Protein AF-A0A9J6EA50-F1 (afdb_monomer)

Secondary structure (DSSP, 8-state):
---SHHHHHHHHHHHHHHTSSSS-------HHHHHHHSSS-HHHHHHHHHHHHHHHHT-S-HHHHHHHHTTGGGHHHHS-HHHHHHHHHHHHHS-----HHHHHHHHHHHHIIIIIITTTS-HHHHHHHHGGGGS-SSGGGHHHHHHHHH-HHHHTSGGGHHHHH-HHHHHHHHHT-HHHHHHHHHHHHHHHHTT-S-HHHHHHHHHHHHTT--STTHHHHHHHHHHHHHHHHHH---HHHHHHHHHHHHHHHHSGGGEE--SSHHHHHHTT-EEHHHHHHHHHHHHHHS-HHHHTTSHHHHHHHHT-

Solvent-accessible surface area (backbone atoms only — not comparable to full-atom values): 17122 Å² total; per-residue (Å²): 144,91,82,71,68,72,59,54,56,54,52,52,57,46,53,62,47,59,77,70,53,86,78,94,74,87,75,85,68,58,80,75,52,61,72,67,75,63,81,84,54,66,70,67,50,48,55,51,48,36,53,50,52,53,52,38,55,68,46,88,51,46,70,56,27,45,59,52,58,69,50,49,61,62,44,61,77,59,41,60,63,68,60,53,51,53,50,43,49,45,63,65,46,49,93,70,72,97,41,71,60,47,51,52,37,34,42,51,45,50,44,42,49,27,67,49,42,45,87,78,53,56,68,63,64,48,45,62,67,43,52,26,36,66,47,39,69,49,80,84,39,46,66,43,20,53,46,42,57,70,23,61,43,48,64,71,39,74,48,42,46,60,49,61,66,35,66,66,46,56,49,23,64,72,68,68,37,50,62,58,35,41,53,50,48,49,52,39,30,33,70,36,36,52,71,51,92,57,58,56,62,50,51,53,46,45,50,66,49,42,66,79,47,82,59,76,49,27,18,36,33,40,42,52,47,48,36,42,46,29,18,34,34,63,59,48,83,54,66,65,48,40,53,53,48,49,51,49,52,52,53,48,60,69,42,56,77,43,46,37,95,34,95,47,60,54,65,20,29,68,74,49,10,28,25,42,64,59,54,52,50,30,53,50,27,36,56,73,51,50,54,75,75,70,42,63,80,44,72,75,59,52,58,64,58,74,76,106

pLDDT: mean 77.53, std 20.94, range [27.0, 96.56]

Mean predicted aligned error: 11.36 Å

Structure (mmCIF, N/CA/C/O backbone):
data_AF-A0A9J6EA50-F1
#
_entry.id   AF-A0A9J6EA50-F1
#
loop_
_atom_site.group_PDB
_atom_site.id
_atom_site.type_symbol
_atom_site.label_atom_id
_atom_site.label_alt_id
_atom_site.label_comp_id
_atom_site.label_asym_id
_atom_site.label_entity_id
_atom_site.label_seq_id
_atom_site.pdbx_PDB_ins_code
_atom_site.Cartn_x
_atom_site.Cartn_y
_atom_site.Cartn_z
_atom_site.occupancy
_atom_site.B_iso_or_equiv
_atom_site.auth_seq_id
_atom_site.auth_comp_id
_atom_site.auth_asym_id
_atom_site.auth_atom_id
_atom_site.pdbx_PDB_model_num
ATOM 1 N N . MET A 1 1 ? 32.525 -26.194 -51.220 1.00 35.69 1 MET A N 1
ATOM 2 C CA . MET A 1 1 ? 31.826 -26.163 -49.914 1.00 35.69 1 MET A CA 1
ATOM 3 C C . MET A 1 1 ? 32.854 -26.060 -48.790 1.00 35.69 1 MET A C 1
ATOM 5 O O . MET A 1 1 ? 33.435 -27.081 -48.463 1.00 35.69 1 MET A O 1
ATOM 9 N N . ARG A 1 2 ? 33.145 -24.851 -48.277 1.00 34.91 2 ARG A N 1
ATOM 10 C CA . ARG A 1 2 ? 33.828 -24.543 -46.989 1.00 34.91 2 ARG A CA 1
ATOM 11 C C . ARG A 1 2 ? 34.202 -23.047 -46.964 1.00 34.91 2 ARG A C 1
ATOM 13 O O . ARG A 1 2 ? 35.365 -22.700 -47.078 1.00 34.91 2 ARG A O 1
ATOM 20 N N . THR A 1 3 ? 33.215 -22.156 -46.862 1.00 29.64 3 THR A N 1
ATOM 21 C CA . THR A 1 3 ? 33.449 -20.695 -46.710 1.00 29.64 3 THR A CA 1
ATOM 22 C C . THR A 1 3 ? 32.313 -19.955 -45.975 1.00 29.64 3 THR A C 1
ATOM 24 O O . THR A 1 3 ? 32.278 -18.733 -45.982 1.00 29.64 3 THR A O 1
ATOM 27 N N . GLY A 1 4 ? 31.387 -20.657 -45.303 1.00 27.98 4 GLY A N 1
ATOM 28 C CA . GLY A 1 4 ? 30.199 -20.032 -44.685 1.00 27.98 4 GLY A CA 1
ATOM 29 C C . GLY A 1 4 ? 30.242 -19.813 -43.165 1.00 27.98 4 GLY A C 1
ATOM 30 O O . GLY A 1 4 ? 29.465 -19.023 -42.647 1.00 27.98 4 GLY A O 1
ATOM 31 N N . ILE A 1 5 ? 31.139 -20.484 -42.433 1.00 30.91 5 ILE A N 1
ATOM 32 C CA . ILE A 1 5 ? 31.084 -20.526 -40.953 1.00 30.91 5 ILE A CA 1
ATOM 33 C C . ILE A 1 5 ? 31.972 -19.444 -40.307 1.00 30.91 5 ILE A C 1
ATOM 35 O O . ILE A 1 5 ? 31.663 -18.935 -39.234 1.00 30.91 5 ILE A O 1
ATOM 39 N N . SER A 1 6 ? 33.035 -19.001 -40.985 1.00 27.23 6 SER A N 1
ATOM 40 C CA . SER A 1 6 ? 33.956 -17.988 -40.440 1.00 27.23 6 SER A CA 1
ATOM 41 C C . SER A 1 6 ? 33.390 -16.558 -40.484 1.00 27.23 6 SER A C 1
ATOM 43 O O . SER A 1 6 ? 33.753 -15.727 -39.651 1.00 27.23 6 SER A O 1
ATOM 45 N N . PHE A 1 7 ? 32.448 -16.274 -41.391 1.00 28.33 7 PHE A N 1
ATOM 46 C CA . PHE A 1 7 ? 31.815 -14.954 -41.492 1.00 28.33 7 PHE A CA 1
ATOM 47 C C . PHE A 1 7 ? 30.742 -14.728 -40.414 1.00 28.33 7 PHE A C 1
ATOM 49 O O . PHE A 1 7 ? 30.620 -13.621 -39.896 1.00 28.33 7 PHE A O 1
ATOM 56 N N . TYR A 1 8 ? 30.030 -15.782 -39.999 1.00 29.53 8 TYR A N 1
ATOM 57 C CA . TYR A 1 8 ? 28.970 -15.681 -38.989 1.00 29.53 8 TYR A CA 1
ATOM 58 C C . TYR A 1 8 ? 29.505 -15.392 -37.577 1.00 29.53 8 TYR A C 1
ATOM 60 O O . TYR A 1 8 ? 28.932 -14.565 -36.869 1.00 29.53 8 TYR A O 1
ATOM 68 N N . CYS A 1 9 ? 30.654 -15.961 -37.188 1.00 28.27 9 CYS A N 1
ATOM 69 C CA . CYS A 1 9 ? 31.267 -15.653 -35.887 1.00 28.27 9 CYS A CA 1
ATOM 70 C C . CYS A 1 9 ? 31.838 -14.226 -35.808 1.00 28.27 9 CYS A C 1
ATOM 72 O O . CYS A 1 9 ? 31.817 -13.613 -34.740 1.00 28.27 9 CYS A O 1
ATOM 74 N N . ARG A 1 10 ? 32.317 -13.660 -36.927 1.00 27.00 10 ARG A N 1
ATOM 75 C CA . ARG A 1 10 ? 32.822 -12.275 -36.952 1.00 27.00 10 ARG A CA 1
ATOM 76 C C . ARG A 1 10 ? 31.691 -11.253 -36.862 1.00 27.00 10 ARG A C 1
ATOM 78 O O . ARG A 1 10 ? 31.833 -10.265 -36.152 1.00 27.00 10 ARG A O 1
ATOM 85 N N . VAL A 1 11 ? 30.554 -11.528 -37.501 1.00 36.09 11 VAL A N 1
ATOM 86 C CA . VAL A 1 11 ? 29.361 -10.673 -37.420 1.00 36.09 11 VAL A CA 1
ATOM 87 C C . VAL A 1 11 ? 28.719 -10.746 -36.025 1.00 36.09 11 VAL A C 1
ATOM 89 O O . VAL A 1 11 ? 28.367 -9.704 -35.482 1.00 36.09 11 VAL A O 1
ATOM 92 N N . HIS A 1 12 ? 28.686 -11.918 -35.374 1.00 33.72 12 HIS A N 1
ATOM 93 C CA . HIS A 1 12 ? 28.194 -12.053 -33.991 1.00 33.72 12 HIS A CA 1
ATOM 94 C C . HIS A 1 12 ? 29.063 -11.319 -32.958 1.00 33.72 12 HIS A C 1
ATOM 96 O O . HIS A 1 12 ? 28.539 -10.627 -32.087 1.00 33.72 12 HIS A O 1
ATOM 102 N N . SER A 1 13 ? 30.392 -11.400 -33.082 1.00 32.97 13 SER A N 1
ATOM 103 C CA . SER A 1 13 ? 31.318 -10.639 -32.233 1.00 32.97 13 SER A CA 1
ATOM 104 C C . SER A 1 13 ? 31.208 -9.126 -32.452 1.00 32.97 13 SER A C 1
ATOM 106 O O . SER A 1 13 ? 31.453 -8.371 -31.512 1.00 32.97 13 SER A O 1
ATOM 108 N N . CYS A 1 14 ? 30.885 -8.674 -33.666 1.00 31.31 14 CYS A N 1
ATOM 109 C CA . CYS A 1 14 ? 30.737 -7.255 -33.985 1.00 31.31 14 CYS A CA 1
ATOM 110 C C . CYS A 1 14 ? 29.364 -6.696 -33.597 1.00 31.31 14 CYS A C 1
ATOM 112 O O . CYS A 1 14 ? 29.310 -5.545 -33.192 1.00 31.31 14 CYS A O 1
ATOM 114 N N . LEU A 1 15 ? 28.284 -7.484 -33.635 1.00 37.34 15 LEU A N 1
ATOM 115 C CA . LEU A 1 15 ? 26.968 -7.057 -33.140 1.00 37.34 15 LEU A CA 1
ATOM 116 C C . LEU A 1 15 ? 26.934 -6.972 -31.611 1.00 37.34 15 LEU A C 1
ATOM 118 O O . LEU A 1 15 ? 26.444 -5.987 -31.074 1.00 37.34 15 LEU A O 1
ATOM 122 N N . LEU A 1 16 ? 27.550 -7.924 -30.903 1.00 35.66 16 LEU A N 1
ATOM 123 C CA . LEU A 1 16 ? 27.711 -7.834 -29.445 1.00 35.66 16 LEU A CA 1
ATOM 124 C C . LEU A 1 16 ? 28.681 -6.720 -29.020 1.00 35.66 16 LEU A C 1
ATOM 126 O O . LEU A 1 16 ? 28.449 -6.081 -28.001 1.00 35.66 16 LEU A O 1
ATOM 130 N N . ARG A 1 17 ? 29.734 -6.427 -29.802 1.00 32.34 17 ARG A N 1
ATOM 131 C CA . ARG A 1 17 ? 30.603 -5.258 -29.549 1.00 32.34 17 ARG A CA 1
ATOM 132 C C . ARG A 1 17 ? 29.979 -3.928 -29.984 1.00 32.34 17 ARG A C 1
ATOM 134 O O . ARG A 1 17 ? 30.291 -2.915 -29.374 1.00 32.34 17 ARG A O 1
ATOM 141 N N . GLY A 1 18 ? 29.107 -3.925 -30.989 1.00 31.02 18 GLY A N 1
ATOM 142 C CA . GLY A 1 18 ? 28.387 -2.744 -31.479 1.00 31.02 18 GLY A CA 1
ATOM 143 C C . GLY A 1 18 ? 27.214 -2.327 -30.590 1.00 31.02 18 GLY A C 1
ATOM 144 O O . GLY A 1 18 ? 26.832 -1.169 -30.603 1.00 31.02 18 GLY A O 1
ATOM 145 N N . ILE A 1 19 ? 26.699 -3.232 -29.752 1.00 39.31 19 ILE A N 1
ATOM 146 C CA . ILE A 1 19 ? 25.784 -2.889 -28.646 1.00 39.31 19 ILE A CA 1
ATOM 147 C C . ILE A 1 19 ? 26.542 -2.194 -27.486 1.00 39.31 19 ILE A C 1
ATOM 149 O O . ILE A 1 19 ? 25.919 -1.625 -26.593 1.00 39.31 19 ILE A O 1
ATOM 153 N N . ILE A 1 20 ? 27.885 -2.242 -27.472 1.00 43.25 20 ILE A N 1
ATOM 154 C CA . ILE A 1 20 ? 28.726 -1.924 -26.299 1.00 43.25 20 ILE A CA 1
ATOM 155 C C . ILE A 1 20 ? 29.778 -0.823 -26.581 1.00 43.25 20 ILE A C 1
ATOM 157 O O . ILE A 1 20 ? 30.584 -0.510 -25.709 1.00 43.25 20 ILE A O 1
ATOM 161 N N . ARG A 1 21 ? 29.790 -0.164 -27.747 1.00 30.12 21 ARG A N 1
ATOM 162 C CA . ARG A 1 21 ? 30.681 0.991 -27.966 1.00 30.12 21 ARG A CA 1
ATOM 163 C C . ARG A 1 21 ? 29.961 2.161 -28.610 1.00 30.12 21 ARG A C 1
ATOM 165 O O . ARG A 1 21 ? 29.528 2.016 -29.743 1.00 30.12 21 ARG A O 1
ATOM 172 N N . ASP A 1 22 ? 29.919 3.241 -27.830 1.00 35.66 22 ASP A N 1
ATOM 173 C CA . ASP A 1 22 ? 29.743 4.658 -28.151 1.00 35.66 22 ASP A CA 1
ATOM 174 C C . ASP A 1 22 ? 28.770 4.997 -29.289 1.00 35.66 22 ASP A C 1
ATOM 176 O O . ASP A 1 22 ? 28.958 4.626 -30.443 1.00 35.66 22 ASP A O 1
ATOM 180 N N . ASP A 1 23 ? 27.771 5.793 -28.914 1.00 28.52 23 ASP A N 1
ATOM 181 C CA . ASP A 1 23 ? 26.692 6.363 -29.723 1.00 28.52 23 ASP A CA 1
ATOM 182 C C . ASP A 1 23 ? 25.450 5.473 -29.889 1.00 28.52 23 ASP A C 1
ATOM 184 O O . ASP A 1 23 ? 25.390 4.538 -30.678 1.00 28.52 23 ASP A O 1
ATOM 188 N N . ALA A 1 24 ? 24.427 5.816 -29.102 1.00 32.31 24 ALA A N 1
ATOM 189 C CA . ALA A 1 24 ? 22.996 5.676 -29.372 1.00 32.31 24 ALA A CA 1
ATOM 190 C C . ALA A 1 24 ? 22.579 4.742 -30.534 1.00 32.31 24 ALA A C 1
ATOM 192 O O . ALA A 1 24 ? 22.234 5.203 -31.620 1.00 32.31 24 ALA A O 1
ATOM 193 N N . TYR A 1 25 ? 22.454 3.440 -30.269 1.00 29.16 25 TYR A N 1
ATOM 194 C CA . TYR A 1 25 ? 21.617 2.557 -31.087 1.00 29.16 25 TYR A CA 1
ATOM 195 C C . TYR A 1 25 ? 20.626 1.799 -30.205 1.00 29.16 25 TYR A C 1
ATOM 197 O O . TYR A 1 25 ? 20.915 0.745 -29.640 1.00 29.16 25 TYR A O 1
ATOM 205 N N . PHE A 1 26 ? 19.413 2.348 -30.120 1.00 29.53 26 PHE A N 1
ATOM 206 C CA . PHE A 1 26 ? 18.227 1.622 -29.680 1.00 29.53 26 PHE A CA 1
ATOM 207 C C . PHE A 1 26 ? 17.944 0.494 -30.676 1.00 29.53 26 PHE A C 1
ATOM 209 O O . PHE A 1 26 ? 17.381 0.726 -31.744 1.00 29.53 26 PHE A O 1
ATOM 216 N N . PHE A 1 27 ? 18.273 -0.744 -30.316 1.00 29.97 27 PHE A N 1
ATOM 217 C CA . PHE A 1 27 ? 17.608 -1.899 -30.907 1.00 29.97 27 PHE A CA 1
ATOM 218 C C . PHE A 1 27 ? 16.520 -2.370 -29.948 1.00 29.97 27 PHE A C 1
ATOM 220 O O . PHE A 1 27 ? 16.755 -3.176 -29.050 1.00 29.97 27 PHE A O 1
ATOM 227 N N . VAL A 1 28 ? 15.300 -1.872 -30.168 1.00 31.33 28 VAL A N 1
ATOM 228 C CA . VAL A 1 28 ? 14.088 -2.555 -29.706 1.00 31.33 28 VAL A CA 1
ATOM 229 C C . VAL A 1 28 ? 14.007 -3.847 -30.508 1.00 31.33 28 VAL A C 1
ATOM 231 O O . VAL A 1 28 ? 13.517 -3.870 -31.635 1.00 31.33 28 VAL A O 1
ATOM 234 N N . VAL A 1 29 ? 14.567 -4.923 -29.961 1.00 33.72 29 VAL A N 1
ATOM 235 C CA . VAL A 1 29 ? 14.419 -6.253 -30.547 1.00 33.72 29 VAL A CA 1
ATOM 236 C C . VAL A 1 29 ? 12.987 -6.709 -30.245 1.00 33.72 29 VAL A C 1
ATOM 238 O O . VAL A 1 29 ? 12.632 -6.827 -29.072 1.00 33.72 29 VAL A O 1
ATOM 241 N N . PRO A 1 30 ? 12.138 -6.968 -31.258 1.00 30.44 30 PRO A N 1
ATOM 242 C CA . PRO A 1 30 ? 10.803 -7.510 -31.032 1.00 30.44 30 PRO A CA 1
ATOM 243 C C . PRO A 1 30 ? 10.917 -8.808 -30.226 1.00 30.44 30 PRO A C 1
ATOM 245 O O . PRO A 1 30 ? 11.749 -9.652 -30.564 1.00 30.44 30 PRO A O 1
ATOM 248 N N . GLY A 1 31 ? 10.088 -9.002 -29.195 1.00 34.66 31 GLY A N 1
ATOM 249 C CA . GLY A 1 31 ? 10.216 -10.111 -28.228 1.00 34.66 31 GLY A CA 1
ATOM 250 C C . GLY A 1 31 ? 10.291 -11.528 -28.830 1.00 34.66 31 GLY A C 1
ATOM 251 O O . GLY A 1 31 ? 10.771 -12.455 -28.184 1.00 34.66 31 GLY A O 1
ATOM 252 N N . GLY A 1 32 ? 9.898 -11.710 -30.096 1.00 32.47 32 GLY A N 1
ATOM 253 C CA . GLY A 1 32 ? 10.074 -12.964 -30.839 1.00 32.47 32 GLY A CA 1
ATOM 254 C C . GLY A 1 32 ? 11.500 -13.251 -31.345 1.00 32.47 32 GLY A C 1
ATOM 255 O O . GLY A 1 32 ? 11.822 -14.411 -31.595 1.00 32.47 32 GLY A O 1
ATOM 256 N N . LEU A 1 33 ? 12.364 -12.238 -31.494 1.00 36.34 33 LEU A N 1
ATOM 257 C CA . LEU A 1 33 ? 13.738 -12.376 -32.008 1.00 36.34 33 LEU A CA 1
ATOM 258 C C . LEU A 1 33 ? 14.770 -12.657 -30.909 1.00 36.34 33 LEU A C 1
ATOM 260 O O . LEU A 1 33 ? 15.748 -13.357 -31.174 1.00 36.34 33 LEU A O 1
ATOM 264 N N . LEU A 1 34 ? 14.508 -12.232 -29.668 1.00 43.44 34 LEU A N 1
ATOM 265 C CA . LEU A 1 34 ? 15.286 -12.656 -28.496 1.00 43.44 34 LEU A CA 1
ATOM 266 C C . LEU A 1 34 ? 15.246 -14.185 -28.330 1.00 43.44 34 LEU A C 1
ATOM 268 O O . LEU A 1 34 ? 16.272 -14.801 -28.086 1.00 43.44 34 LEU A O 1
ATOM 272 N N . LYS A 1 35 ? 14.112 -14.840 -28.609 1.00 36.59 35 LYS A N 1
ATOM 273 C CA . LYS A 1 35 ? 14.013 -16.312 -28.550 1.00 36.59 35 LYS A CA 1
ATOM 274 C C . LYS A 1 35 ? 14.866 -17.058 -29.589 1.00 36.59 35 LYS A C 1
ATOM 276 O O . LYS A 1 35 ? 15.165 -18.228 -29.379 1.00 36.59 35 LYS A O 1
ATOM 281 N N . LYS A 1 36 ? 15.261 -16.422 -30.703 1.00 34.00 36 LYS A N 1
ATOM 282 C CA . LYS A 1 36 ? 16.060 -17.056 -31.776 1.00 34.00 36 LYS A CA 1
ATOM 283 C C . LYS A 1 36 ? 17.560 -16.759 -31.705 1.00 34.00 36 LYS A C 1
ATOM 285 O O . LYS A 1 36 ? 18.336 -17.507 -32.288 1.00 34.00 36 LYS A O 1
ATOM 290 N N . LEU A 1 37 ? 17.970 -15.710 -30.992 1.00 35.97 37 LEU A N 1
ATOM 291 C CA . LEU A 1 37 ? 19.378 -15.318 -30.830 1.00 35.97 37 LEU A CA 1
ATOM 292 C C . LEU A 1 37 ? 20.129 -16.111 -29.738 1.00 35.97 37 LEU A C 1
ATOM 294 O O . LEU A 1 37 ? 21.347 -16.018 -29.675 1.00 35.97 37 LEU A O 1
ATOM 298 N N . PHE A 1 38 ? 19.424 -16.904 -28.924 1.00 40.94 38 PHE A N 1
ATOM 299 C CA . PHE A 1 38 ? 19.923 -17.529 -27.684 1.00 40.94 38 PHE A CA 1
ATOM 300 C C . PHE A 1 38 ? 20.250 -19.038 -27.769 1.00 40.94 38 PHE A C 1
ATOM 302 O O . PHE A 1 38 ? 20.445 -19.684 -26.744 1.00 40.94 38 PHE A O 1
ATOM 309 N N . PHE A 1 39 ? 20.243 -19.653 -28.957 1.00 34.25 39 PHE A N 1
ATOM 310 C CA . PHE A 1 39 ? 20.136 -21.120 -29.061 1.00 34.25 39 PHE A CA 1
ATOM 311 C C . PHE A 1 39 ? 21.439 -21.919 -29.268 1.00 34.25 39 PHE A C 1
ATOM 313 O O . PHE A 1 39 ? 21.330 -23.113 -29.541 1.00 34.25 39 PHE A O 1
ATOM 320 N N . CYS A 1 40 ? 22.651 -21.351 -29.134 1.00 31.14 40 CYS A N 1
ATOM 321 C CA . CYS A 1 40 ? 23.874 -22.106 -29.484 1.00 31.14 40 CYS A CA 1
ATOM 322 C C . CYS A 1 40 ? 25.091 -22.068 -28.530 1.00 31.14 40 CYS A C 1
ATOM 324 O O . CYS A 1 40 ? 26.030 -22.809 -28.818 1.00 31.14 40 CYS A O 1
ATOM 326 N N . VAL A 1 41 ? 25.124 -21.346 -27.397 1.00 35.78 41 VAL A N 1
ATOM 327 C CA . VAL A 1 41 ? 26.219 -21.486 -26.399 1.00 35.78 41 VAL A CA 1
ATOM 328 C C . VAL A 1 41 ? 25.672 -21.392 -24.961 1.00 35.78 41 VAL A C 1
ATOM 330 O O . VAL A 1 41 ? 25.916 -20.437 -24.230 1.00 35.78 41 VAL A O 1
ATOM 333 N N . GLN A 1 42 ? 24.914 -22.411 -24.547 1.00 46.34 42 GLN A N 1
ATOM 334 C CA . GLN A 1 42 ? 23.912 -22.316 -23.471 1.00 46.34 42 GLN A CA 1
ATOM 335 C C . GLN A 1 42 ? 24.403 -21.827 -22.087 1.00 46.34 42 GLN A C 1
ATOM 337 O O . GLN A 1 42 ? 23.747 -20.963 -21.516 1.00 46.34 42 GLN A O 1
ATOM 342 N N . ASP A 1 43 ? 25.549 -22.268 -21.555 1.00 45.78 43 ASP A N 1
ATOM 343 C CA . ASP A 1 43 ? 25.901 -21.939 -20.152 1.00 45.78 43 ASP A CA 1
ATOM 344 C C . ASP A 1 43 ? 26.636 -20.596 -19.971 1.00 45.78 43 ASP A C 1
ATOM 346 O O . ASP A 1 43 ? 26.435 -19.880 -18.985 1.00 45.78 43 ASP A O 1
ATOM 350 N N . VAL A 1 44 ? 27.498 -20.221 -20.924 1.00 48.72 44 VAL A N 1
ATOM 351 C CA . VAL A 1 44 ? 28.227 -18.937 -20.879 1.00 48.72 44 VAL A CA 1
ATOM 352 C C . VAL A 1 44 ? 27.303 -17.786 -21.287 1.00 48.72 44 VAL A C 1
ATOM 354 O O . VAL A 1 44 ? 27.395 -16.696 -20.718 1.00 48.72 44 VAL A O 1
ATOM 357 N N . GLU A 1 45 ? 26.378 -18.036 -22.221 1.00 64.31 45 GLU A N 1
ATOM 358 C CA . GLU A 1 45 ? 25.374 -17.059 -22.654 1.00 64.31 45 GLU A CA 1
ATOM 359 C C . GLU A 1 45 ? 24.337 -16.787 -21.565 1.00 64.31 45 GLU A C 1
ATOM 361 O O . GLU A 1 45 ? 23.959 -15.632 -21.382 1.00 64.31 45 GLU A O 1
ATOM 366 N N . GLU A 1 46 ? 23.922 -17.795 -20.788 1.00 69.38 46 GLU A N 1
ATOM 367 C CA . GLU A 1 46 ? 22.962 -17.580 -19.706 1.00 69.38 46 GLU A CA 1
ATOM 368 C C . GLU A 1 46 ? 23.562 -16.732 -18.582 1.00 69.38 46 GLU A C 1
ATOM 370 O O . GLU A 1 46 ? 22.961 -15.735 -18.181 1.00 69.38 46 GLU A O 1
ATOM 375 N N . LYS A 1 47 ? 24.771 -17.058 -18.104 1.00 73.75 47 LYS A N 1
ATOM 376 C CA . LYS A 1 47 ? 25.423 -16.259 -17.056 1.00 73.75 47 LYS A CA 1
ATOM 377 C C . LYS A 1 47 ? 25.636 -14.812 -17.508 1.00 73.75 47 LYS A C 1
ATOM 379 O O . LYS A 1 47 ? 25.312 -13.894 -16.757 1.00 73.75 47 LYS A O 1
ATOM 384 N N . PHE A 1 48 ? 26.111 -14.611 -18.738 1.00 73.81 48 PHE A N 1
ATOM 385 C CA . PHE A 1 48 ? 26.289 -13.278 -19.315 1.00 73.81 48 PHE A CA 1
ATOM 386 C C . PHE A 1 48 ? 24.958 -12.525 -19.455 1.00 73.81 48 PHE A C 1
ATOM 388 O O . PHE A 1 48 ? 24.877 -11.348 -19.107 1.00 73.81 48 PHE A O 1
ATOM 395 N N . ALA A 1 49 ? 23.893 -13.193 -19.909 1.00 76.19 49 ALA A N 1
ATOM 396 C CA . ALA A 1 49 ? 22.570 -12.591 -20.032 1.00 76.19 49 ALA A CA 1
ATOM 397 C C . ALA A 1 49 ? 21.992 -12.193 -18.670 1.00 76.19 49 ALA A C 1
ATOM 399 O O . ALA A 1 49 ? 21.482 -11.083 -18.530 1.00 76.19 49 ALA A O 1
ATOM 400 N N . ARG A 1 50 ? 22.124 -13.046 -17.646 1.00 83.38 50 ARG A N 1
ATOM 401 C CA . ARG A 1 50 ? 21.697 -12.727 -16.276 1.00 83.38 50 ARG A CA 1
ATOM 402 C C . ARG A 1 50 ? 22.440 -11.512 -15.734 1.00 83.38 50 ARG A C 1
ATOM 404 O O . ARG A 1 50 ? 21.817 -10.609 -15.189 1.00 83.38 50 ARG A O 1
ATOM 411 N N . GLU A 1 51 ? 23.756 -11.459 -15.908 1.00 82.62 51 GLU A N 1
ATOM 412 C CA . GLU A 1 51 ? 24.587 -10.352 -15.423 1.00 82.62 51 GLU A CA 1
ATOM 413 C C . GLU A 1 51 ? 24.284 -9.045 -16.175 1.00 82.62 51 GLU A C 1
ATOM 415 O O . GLU A 1 51 ? 24.157 -7.986 -15.559 1.00 82.62 51 GLU A O 1
ATOM 420 N N . SER A 1 52 ? 24.047 -9.130 -17.488 1.00 82.50 52 SER A N 1
ATOM 421 C CA . SER A 1 52 ? 23.620 -7.998 -18.314 1.00 82.50 52 SER A CA 1
ATOM 422 C C . SER A 1 52 ? 22.245 -7.471 -17.898 1.00 82.50 52 SER A C 1
ATOM 424 O O . SER A 1 52 ? 22.105 -6.277 -17.641 1.00 82.50 52 SER A O 1
ATOM 426 N N . LEU A 1 53 ? 21.244 -8.345 -17.746 1.00 88.06 53 LEU A N 1
ATOM 427 C CA . LEU A 1 53 ? 19.908 -7.964 -17.277 1.00 88.06 53 LEU A CA 1
ATOM 428 C C . LEU A 1 53 ? 19.958 -7.372 -15.868 1.00 88.06 53 LEU A C 1
ATOM 430 O O . LEU A 1 53 ? 19.297 -6.372 -15.602 1.00 88.06 53 LEU A O 1
ATOM 434 N N . ARG A 1 54 ? 20.780 -7.944 -14.981 1.00 88.88 54 ARG A N 1
ATOM 435 C CA . ARG A 1 54 ? 20.993 -7.436 -13.622 1.00 88.88 54 ARG A CA 1
ATOM 436 C C . ARG A 1 54 ? 21.564 -6.019 -13.642 1.00 88.88 54 ARG A C 1
ATOM 438 O O . ARG A 1 54 ? 21.046 -5.150 -12.947 1.00 88.88 54 ARG A O 1
ATOM 445 N N . SER A 1 55 ? 22.596 -5.786 -14.452 1.00 87.12 55 SER A N 1
ATOM 446 C CA . SER A 1 55 ? 23.216 -4.468 -14.612 1.00 87.12 55 SER A CA 1
ATOM 447 C C . SER A 1 55 ? 22.245 -3.452 -15.211 1.00 87.12 55 SER A C 1
ATOM 449 O O . SER A 1 55 ? 22.190 -2.324 -14.741 1.00 87.12 55 SER A O 1
ATOM 451 N N . ARG A 1 56 ? 21.470 -3.850 -16.226 1.00 87.00 56 ARG A N 1
ATOM 452 C CA . ARG A 1 56 ? 20.524 -2.976 -16.935 1.00 87.00 56 ARG A CA 1
ATOM 453 C C . ARG A 1 56 ? 19.277 -2.655 -16.111 1.00 87.00 56 ARG A C 1
ATOM 455 O O . ARG A 1 56 ? 18.744 -1.561 -16.222 1.00 87.00 56 ARG A O 1
ATOM 462 N N . LEU A 1 57 ? 18.822 -3.575 -15.259 1.00 90.38 57 LEU A N 1
ATOM 463 C CA . LEU A 1 57 ? 17.738 -3.306 -14.309 1.00 90.38 57 LEU A CA 1
ATOM 464 C C . LEU A 1 57 ? 18.183 -2.336 -13.203 1.00 90.38 57 LEU A C 1
ATOM 466 O O . LEU A 1 57 ? 17.375 -1.564 -12.698 1.00 90.38 57 LEU A O 1
ATOM 470 N N . ALA A 1 58 ? 19.463 -2.383 -12.828 1.00 88.44 58 ALA A N 1
ATOM 471 C CA . ALA A 1 58 ? 20.053 -1.509 -11.820 1.00 88.44 58 ALA A CA 1
ATOM 472 C C . ALA A 1 58 ? 20.577 -0.171 -12.375 1.00 88.44 58 ALA A C 1
ATOM 474 O O . ALA A 1 58 ? 21.121 0.609 -11.588 1.00 88.44 58 ALA A O 1
ATOM 475 N N . ASP A 1 59 ? 20.422 0.066 -13.681 1.00 88.31 59 ASP A N 1
ATOM 476 C CA . ASP A 1 59 ? 20.891 1.251 -14.402 1.00 88.31 59 ASP A CA 1
ATOM 477 C C . ASP 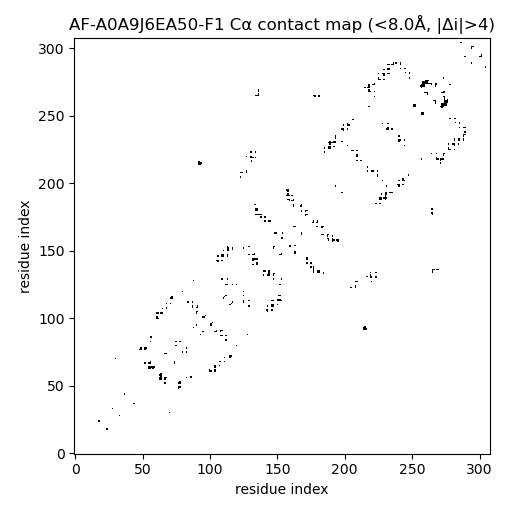A 1 59 ? 20.217 2.536 -13.884 1.00 88.31 59 ASP A C 1
ATOM 479 O O . ASP A 1 59 ? 19.150 2.504 -13.262 1.00 88.31 59 ASP A O 1
ATOM 483 N N . THR A 1 60 ? 20.865 3.672 -14.118 1.00 85.31 60 THR A N 1
ATOM 484 C CA . THR A 1 60 ? 20.366 5.001 -13.755 1.00 85.31 60 THR A CA 1
ATOM 485 C C . THR A 1 60 ? 19.496 5.617 -14.845 1.00 85.31 60 THR A C 1
ATOM 487 O O . THR A 1 60 ? 18.745 6.543 -14.557 1.00 85.31 60 THR A O 1
ATOM 490 N N . GLU A 1 61 ? 19.587 5.127 -16.085 1.00 87.12 61 GLU A N 1
ATOM 491 C CA . GLU A 1 61 ? 18.790 5.627 -17.207 1.00 87.12 61 GLU A CA 1
ATOM 492 C C . GLU A 1 61 ? 17.383 4.999 -17.233 1.00 87.12 61 GLU A C 1
ATOM 494 O O . GLU A 1 61 ? 17.253 3.780 -17.411 1.00 87.12 61 GLU A O 1
ATOM 499 N N . PRO A 1 62 ? 16.299 5.795 -17.116 1.00 88.00 62 PRO A N 1
ATOM 500 C CA . PRO A 1 62 ? 14.946 5.253 -17.039 1.00 88.00 62 PRO A CA 1
ATOM 501 C C . PRO A 1 62 ? 14.542 4.405 -18.245 1.00 88.00 62 PRO A C 1
ATOM 503 O O . PRO A 1 62 ? 13.878 3.381 -18.090 1.00 88.00 62 PRO A O 1
ATOM 506 N N . GLU A 1 63 ? 14.947 4.801 -19.449 1.00 88.31 63 GLU A N 1
ATOM 507 C CA . GLU A 1 63 ? 14.629 4.108 -20.697 1.00 88.31 63 GLU A CA 1
ATOM 508 C C . GLU A 1 63 ? 15.232 2.704 -20.746 1.00 88.31 63 GLU A C 1
ATOM 510 O O . GLU A 1 63 ? 14.587 1.763 -21.218 1.00 88.31 63 GLU A O 1
ATOM 515 N N . VAL A 1 64 ? 16.450 2.553 -20.222 1.00 85.75 64 VAL A N 1
ATOM 516 C CA . VAL A 1 64 ? 17.144 1.268 -20.149 1.00 85.75 64 VAL A CA 1
ATOM 517 C C . VAL A 1 64 ? 16.390 0.325 -19.219 1.00 85.75 64 VAL A C 1
ATOM 519 O O . VAL A 1 64 ? 16.067 -0.804 -19.599 1.00 85.75 64 VAL A O 1
ATOM 522 N N . VAL A 1 65 ? 16.034 0.806 -18.029 1.00 89.75 65 VAL A N 1
ATOM 523 C CA . VAL A 1 65 ? 15.281 0.025 -17.043 1.00 89.75 65 VAL A CA 1
ATOM 524 C C . VAL A 1 65 ? 13.896 -0.344 -17.589 1.00 89.75 65 VAL A C 1
ATOM 526 O O . VAL A 1 65 ? 13.473 -1.496 -17.485 1.00 89.75 65 VAL A O 1
ATOM 529 N N . GLN A 1 66 ? 13.199 0.590 -18.247 1.00 86.88 66 GLN A N 1
ATOM 530 C CA . GLN A 1 66 ? 11.896 0.329 -18.867 1.00 86.88 66 GLN A CA 1
ATOM 531 C C . GLN A 1 66 ? 11.954 -0.765 -19.942 1.00 86.88 66 GLN A C 1
ATOM 533 O O . GLN A 1 66 ? 11.002 -1.544 -20.058 1.00 86.88 66 GLN A O 1
ATOM 538 N N . ALA A 1 67 ? 13.037 -0.830 -20.722 1.00 84.50 67 ALA A N 1
ATOM 539 C CA . ALA A 1 67 ? 13.237 -1.876 -21.722 1.00 84.50 67 ALA A CA 1
ATOM 540 C C . ALA A 1 67 ? 13.405 -3.258 -21.073 1.00 84.50 67 ALA A C 1
ATOM 542 O O . ALA A 1 67 ? 12.876 -4.244 -21.584 1.00 84.50 67 ALA A O 1
ATOM 543 N N . VAL A 1 68 ? 14.074 -3.333 -19.918 1.00 87.94 68 VAL A N 1
ATOM 544 C CA . VAL A 1 68 ? 14.197 -4.581 -19.148 1.00 87.94 68 VAL A CA 1
ATOM 545 C C . VAL A 1 68 ? 12.851 -5.002 -18.558 1.00 87.94 68 VAL A C 1
ATOM 547 O O . VAL A 1 68 ? 12.477 -6.169 -18.660 1.00 87.94 68 VAL A O 1
ATOM 550 N N . LEU A 1 69 ? 12.077 -4.064 -18.002 1.00 88.31 69 LEU A N 1
ATOM 551 C CA . LEU A 1 69 ? 10.742 -4.357 -17.460 1.00 88.31 69 LEU A CA 1
ATOM 552 C C . LEU A 1 69 ? 9.743 -4.808 -18.534 1.00 88.31 69 LEU A C 1
ATOM 554 O O . LEU A 1 69 ? 8.808 -5.544 -18.229 1.00 88.31 69 LEU A O 1
ATOM 558 N N . ALA A 1 70 ? 9.954 -4.431 -19.799 1.00 86.25 70 ALA A N 1
ATOM 559 C CA . ALA A 1 70 ? 9.127 -4.889 -20.916 1.00 86.25 70 ALA A CA 1
ATOM 560 C C . ALA A 1 70 ? 9.221 -6.407 -21.172 1.00 86.25 70 ALA A C 1
ATOM 562 O O . ALA A 1 70 ? 8.371 -6.954 -21.874 1.00 86.25 70 ALA A O 1
ATOM 563 N N . LEU A 1 71 ? 10.210 -7.098 -20.590 1.00 82.62 71 LEU A N 1
ATOM 564 C CA . LEU A 1 71 ? 10.289 -8.562 -20.604 1.00 82.62 71 LEU A CA 1
ATOM 565 C C . LEU A 1 71 ? 9.189 -9.221 -19.751 1.00 82.62 71 LEU A C 1
ATOM 567 O O . LEU A 1 71 ? 8.935 -10.415 -19.904 1.00 82.62 71 LEU A O 1
ATOM 571 N N . GLY A 1 72 ? 8.514 -8.469 -18.872 1.00 84.62 72 GLY A N 1
ATOM 572 C CA . GLY A 1 72 ? 7.409 -8.986 -18.065 1.00 84.62 72 GLY A CA 1
ATOM 573 C C . GLY A 1 72 ? 7.843 -10.179 -17.208 1.00 84.62 72 GLY A C 1
ATOM 574 O O . GLY A 1 72 ? 8.951 -10.228 -16.670 1.00 84.62 72 GLY A O 1
ATOM 575 N N . LYS A 1 73 ? 6.983 -11.196 -17.144 1.00 80.44 73 LYS A N 1
ATOM 576 C CA . LYS A 1 73 ? 7.222 -12.440 -16.393 1.00 80.44 73 LYS A CA 1
ATOM 577 C C . LYS A 1 73 ? 8.488 -13.190 -16.800 1.00 80.44 73 LYS A C 1
ATOM 579 O O . LYS A 1 73 ? 9.057 -13.885 -15.961 1.00 80.44 73 LYS A O 1
ATOM 584 N N . ASP A 1 74 ? 8.948 -13.040 -18.044 1.00 81.62 74 ASP A N 1
ATOM 585 C CA . ASP A 1 74 ? 10.163 -13.718 -18.503 1.00 81.62 74 ASP A CA 1
ATOM 586 C C . ASP A 1 74 ? 11.402 -13.220 -17.745 1.00 81.62 74 ASP A C 1
ATOM 588 O O . ASP A 1 74 ? 12.345 -13.984 -17.559 1.00 81.62 74 ASP A O 1
ATOM 592 N N . LEU A 1 75 ? 11.384 -11.990 -17.214 1.00 84.06 75 LEU A N 1
ATOM 593 C CA . LEU A 1 75 ? 12.472 -11.443 -16.398 1.00 84.06 75 LEU A CA 1
ATOM 594 C C . LEU A 1 75 ? 12.769 -12.308 -15.163 1.00 84.06 75 LEU A C 1
ATOM 596 O O . LEU A 1 75 ? 13.932 -12.509 -14.810 1.00 84.06 75 LEU A O 1
ATOM 600 N N . CYS A 1 76 ? 11.730 -12.863 -14.536 1.00 81.38 76 CYS A N 1
ATOM 601 C CA . CYS A 1 76 ? 11.851 -13.707 -13.345 1.00 81.38 76 CYS A CA 1
ATOM 602 C C . CYS A 1 76 ? 12.417 -15.100 -13.635 1.00 81.38 76 CYS A C 1
ATOM 604 O O . CYS A 1 76 ? 12.785 -15.804 -12.699 1.00 81.38 76 CYS A O 1
ATOM 606 N N . ASN A 1 77 ? 12.510 -15.495 -14.908 1.00 82.19 77 ASN A N 1
ATOM 607 C CA . ASN A 1 77 ? 13.209 -16.719 -15.299 1.00 82.19 77 ASN A CA 1
ATOM 608 C C . ASN A 1 77 ? 14.733 -16.520 -15.306 1.00 82.19 77 ASN A C 1
ATOM 610 O O . ASN A 1 77 ? 15.476 -17.488 -15.175 1.00 82.19 77 ASN A O 1
ATOM 614 N N . PHE A 1 78 ? 15.200 -15.276 -15.451 1.00 82.44 78 PHE A N 1
ATOM 615 C CA . PHE A 1 78 ? 16.625 -14.945 -15.521 1.00 82.44 78 PHE A CA 1
ATOM 616 C C . PHE A 1 78 ? 17.166 -14.360 -14.214 1.00 82.44 78 PHE A C 1
ATOM 618 O O . PHE A 1 78 ? 18.324 -14.592 -13.868 1.00 82.44 78 PHE A O 1
ATOM 625 N N . LEU A 1 79 ? 16.356 -13.589 -13.487 1.00 86.38 79 LEU A N 1
ATOM 626 C CA . LEU A 1 79 ? 16.776 -12.890 -12.275 1.00 86.38 79 LEU A CA 1
ATOM 627 C C . LEU A 1 79 ? 16.050 -13.402 -11.034 1.00 86.38 79 LEU A C 1
ATOM 629 O O . LEU A 1 79 ? 14.865 -13.729 -11.068 1.00 86.38 79 LEU A O 1
ATOM 633 N N . GLU A 1 80 ? 16.763 -13.392 -9.908 1.00 88.06 80 GLU A N 1
ATOM 634 C CA . GLU A 1 80 ? 16.182 -13.691 -8.602 1.00 88.06 80 GLU A CA 1
ATOM 635 C C . GLU A 1 80 ? 15.083 -12.683 -8.251 1.00 88.06 80 GLU A C 1
ATOM 637 O O . GLU A 1 80 ? 15.264 -11.467 -8.353 1.00 88.06 80 GLU A O 1
ATOM 642 N N . GLN A 1 81 ? 13.948 -13.193 -7.775 1.00 86.69 81 GLN A N 1
ATOM 643 C CA . GLN A 1 81 ? 12.780 -12.377 -7.436 1.00 86.69 81 GLN A CA 1
ATOM 644 C C . GLN A 1 81 ? 13.094 -11.325 -6.367 1.00 86.69 81 GLN A C 1
ATOM 646 O O . GLN A 1 81 ? 12.627 -10.193 -6.465 1.00 86.69 81 GLN A O 1
ATOM 651 N N . SER A 1 82 ? 13.921 -11.673 -5.377 1.00 86.69 82 SER A N 1
ATOM 652 C CA . SER A 1 82 ? 14.380 -10.754 -4.330 1.00 86.69 82 SER A CA 1
ATOM 653 C C . SER A 1 82 ? 15.154 -9.571 -4.916 1.00 86.69 82 SER A C 1
ATOM 655 O O . SER A 1 82 ? 14.918 -8.428 -4.530 1.00 86.69 82 SER A O 1
ATOM 657 N N . PHE A 1 83 ? 16.031 -9.820 -5.892 1.00 90.12 83 PHE A N 1
ATOM 658 C CA . PHE A 1 83 ? 16.778 -8.773 -6.582 1.00 90.12 83 PHE A CA 1
ATOM 659 C C . PHE A 1 83 ? 15.855 -7.858 -7.395 1.00 90.12 83 PHE A C 1
ATOM 661 O O . PHE A 1 83 ? 15.966 -6.632 -7.303 1.00 90.12 83 PHE A O 1
ATOM 668 N N . VAL A 1 84 ? 14.927 -8.444 -8.160 1.00 91.38 84 VAL A N 1
ATOM 669 C CA . VAL A 1 84 ? 13.962 -7.683 -8.967 1.00 91.38 84 VAL A CA 1
ATOM 670 C C . VAL A 1 84 ? 13.092 -6.811 -8.063 1.00 91.38 84 VAL A C 1
ATOM 672 O O . VAL A 1 84 ? 13.018 -5.603 -8.270 1.00 91.38 84 VAL A O 1
ATOM 675 N N . LEU A 1 85 ? 12.500 -7.387 -7.013 1.00 89.75 85 LEU A N 1
ATOM 676 C CA . LEU A 1 85 ? 11.637 -6.659 -6.086 1.00 89.75 85 LEU A CA 1
ATOM 677 C C . LEU A 1 85 ? 12.386 -5.544 -5.350 1.00 89.75 85 LEU A C 1
ATOM 679 O O . LEU A 1 85 ? 11.863 -4.438 -5.244 1.00 89.75 85 LEU A O 1
ATOM 683 N N . ASN A 1 86 ? 13.612 -5.791 -4.882 1.00 89.62 86 ASN A N 1
ATOM 684 C CA . ASN A 1 86 ? 14.415 -4.759 -4.223 1.00 89.62 86 ASN A CA 1
ATOM 685 C C . ASN A 1 86 ? 14.730 -3.595 -5.171 1.00 89.62 86 ASN A C 1
ATOM 687 O O . ASN A 1 86 ? 14.650 -2.435 -4.772 1.00 89.62 86 ASN A O 1
ATOM 691 N N . THR A 1 87 ? 15.024 -3.892 -6.439 1.00 91.94 87 THR A N 1
ATOM 692 C CA . THR A 1 87 ? 15.289 -2.857 -7.447 1.00 91.94 87 THR A CA 1
ATOM 693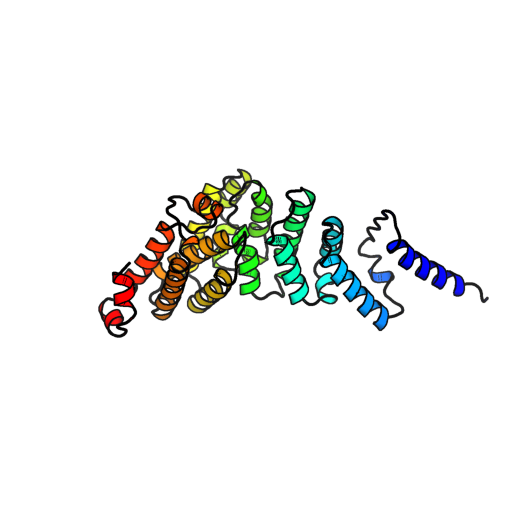 C C . THR A 1 87 ? 14.026 -2.064 -7.786 1.00 91.94 87 THR A C 1
ATOM 695 O O . THR A 1 87 ? 14.074 -0.842 -7.899 1.00 91.94 87 THR A O 1
ATOM 698 N N . LEU A 1 88 ? 12.873 -2.729 -7.881 1.00 92.69 88 LEU A N 1
ATOM 699 C CA . LEU A 1 88 ? 11.584 -2.068 -8.099 1.00 92.69 88 LEU A CA 1
ATOM 700 C C . LEU A 1 88 ? 11.187 -1.182 -6.918 1.00 92.69 88 LEU A C 1
ATOM 702 O O . LEU A 1 88 ? 10.774 -0.049 -7.128 1.00 92.69 88 LEU A O 1
ATOM 706 N N . LYS A 1 89 ? 11.372 -1.647 -5.678 1.00 90.19 89 LYS A N 1
ATOM 707 C CA . LYS A 1 89 ? 11.148 -0.824 -4.481 1.00 90.19 89 LYS A CA 1
ATOM 708 C C . LYS A 1 89 ? 12.013 0.429 -4.484 1.00 90.19 89 LYS A C 1
ATOM 710 O O . LYS A 1 89 ? 11.516 1.497 -4.147 1.00 90.19 89 LYS A O 1
ATOM 715 N N . ARG A 1 90 ? 13.269 0.306 -4.918 1.00 89.94 90 ARG A N 1
ATOM 716 C CA . ARG A 1 90 ? 14.174 1.442 -5.102 1.00 89.94 90 ARG A CA 1
ATOM 717 C C . ARG A 1 90 ? 13.573 2.482 -6.047 1.00 89.94 90 ARG A C 1
ATOM 719 O O . ARG A 1 90 ? 13.402 3.632 -5.672 1.00 89.94 90 ARG A O 1
ATOM 726 N N . ILE A 1 91 ? 13.171 2.046 -7.240 1.00 91.38 91 ILE A N 1
ATOM 727 C CA . ILE A 1 91 ? 12.551 2.902 -8.265 1.00 91.38 91 ILE A CA 1
ATOM 728 C C . ILE A 1 91 ? 11.273 3.576 -7.740 1.00 91.38 91 ILE A C 1
ATOM 730 O O . ILE A 1 91 ? 11.024 4.749 -8.017 1.00 91.38 91 ILE A O 1
ATOM 734 N N . LEU A 1 92 ? 10.458 2.824 -6.997 1.00 91.44 92 LEU A N 1
ATOM 735 C CA . LEU A 1 92 ? 9.152 3.254 -6.505 1.00 91.44 92 LEU A CA 1
ATOM 736 C C . LEU A 1 92 ? 9.230 4.229 -5.325 1.00 91.44 92 LEU A C 1
ATOM 738 O O . LEU A 1 92 ? 8.390 5.123 -5.242 1.00 91.44 92 LEU A O 1
ATOM 742 N N . PHE A 1 93 ? 10.196 4.059 -4.420 1.00 88.38 93 PHE A N 1
ATOM 743 C CA . PHE A 1 93 ? 10.197 4.739 -3.120 1.00 88.38 93 PHE A CA 1
ATOM 744 C C . PHE A 1 93 ? 11.387 5.659 -2.867 1.00 88.38 93 PHE A C 1
ATOM 746 O O . PHE A 1 93 ? 11.286 6.523 -1.992 1.00 88.38 93 PHE A O 1
ATOM 753 N N . GLU A 1 94 ? 12.501 5.505 -3.584 1.00 86.00 94 GLU A N 1
ATOM 754 C CA . GLU A 1 94 ? 13.606 6.449 -3.440 1.00 86.00 94 GLU A CA 1
ATOM 755 C C . GLU A 1 94 ? 13.291 7.764 -4.160 1.00 86.00 94 GLU A C 1
ATOM 757 O O . GLU A 1 94 ? 12.643 7.748 -5.212 1.00 86.00 94 GLU A O 1
ATOM 762 N N . PRO A 1 95 ? 13.745 8.911 -3.624 1.00 75.75 95 PRO A N 1
ATOM 763 C CA . PRO A 1 95 ? 13.655 10.184 -4.324 1.00 75.75 95 PRO A CA 1
ATOM 764 C C . PRO A 1 95 ? 14.363 10.081 -5.678 1.00 75.75 95 PRO A C 1
ATOM 766 O O . PRO A 1 95 ? 15.531 9.705 -5.748 1.00 75.75 95 PRO A O 1
ATOM 769 N N . THR A 1 96 ? 13.659 10.416 -6.753 1.00 76.00 96 THR A N 1
ATOM 770 C CA . THR A 1 96 ? 14.219 10.470 -8.107 1.00 76.00 96 THR A CA 1
ATOM 771 C C . THR A 1 96 ? 13.998 11.855 -8.684 1.00 76.00 96 THR A C 1
ATOM 773 O O . THR A 1 96 ? 13.215 12.642 -8.155 1.00 76.00 96 THR A O 1
ATOM 776 N N . GLU A 1 97 ? 14.671 12.142 -9.790 1.00 76.69 97 GLU A N 1
ATOM 777 C CA . GLU A 1 97 ? 14.435 13.359 -10.554 1.00 76.69 97 GLU A CA 1
ATOM 778 C C . GLU A 1 97 ? 12.955 13.473 -10.959 1.00 76.69 97 GLU A C 1
ATOM 780 O O . GLU A 1 97 ? 12.326 12.496 -11.381 1.00 76.69 97 GLU A O 1
ATOM 785 N N . GLU A 1 98 ? 12.407 14.681 -10.841 1.00 76.44 98 GLU A N 1
ATOM 786 C CA . GLU A 1 98 ? 11.040 15.022 -11.238 1.00 76.44 98 GLU A CA 1
ATOM 787 C C . GLU A 1 98 ? 10.941 15.172 -12.764 1.00 76.44 98 GLU A C 1
ATOM 789 O O . GLU A 1 98 ? 10.674 16.246 -13.302 1.00 76.44 98 GLU A O 1
ATOM 794 N N . SER A 1 99 ? 11.189 14.080 -13.489 1.00 85.44 99 SER A N 1
ATOM 795 C CA . SER A 1 99 ? 11.039 14.025 -14.942 1.00 85.44 99 SER A CA 1
ATOM 796 C C . SER A 1 99 ? 9.898 13.098 -15.353 1.00 85.44 99 SER A C 1
ATOM 798 O O . SER A 1 99 ? 9.571 12.118 -14.677 1.00 85.44 99 SER A O 1
ATOM 800 N N . THR A 1 100 ? 9.297 13.382 -16.509 1.00 87.19 100 THR A N 1
ATOM 801 C CA . THR A 1 100 ? 8.240 12.538 -17.091 1.00 87.19 100 THR A CA 1
ATOM 802 C C . THR A 1 100 ? 8.713 11.099 -17.296 1.00 87.19 100 THR A C 1
ATOM 804 O O . THR A 1 100 ? 7.976 10.161 -17.017 1.00 87.19 100 THR A O 1
ATOM 807 N N . LYS A 1 101 ? 9.980 10.911 -17.683 1.00 89.44 101 LYS A N 1
ATOM 808 C CA . LYS A 1 101 ? 10.600 9.595 -17.893 1.00 89.44 101 LYS A CA 1
ATOM 809 C C . LYS A 1 101 ? 10.676 8.768 -16.608 1.00 89.44 101 LYS A C 1
ATOM 811 O O . LYS A 1 101 ? 10.385 7.571 -16.629 1.00 89.44 101 LYS A O 1
ATOM 816 N N . TRP A 1 102 ? 11.050 9.399 -15.494 1.00 89.75 102 TRP A N 1
ATOM 817 C CA . TRP A 1 102 ? 11.074 8.751 -14.181 1.00 89.75 102 TRP A CA 1
ATOM 818 C C . TRP A 1 102 ? 9.671 8.403 -13.698 1.00 89.75 102 TRP A C 1
ATOM 820 O O . TRP A 1 102 ? 9.449 7.313 -13.169 1.00 89.75 102 TRP A O 1
ATOM 830 N N . PHE A 1 103 ? 8.708 9.289 -13.939 1.00 88.81 103 PHE A N 1
ATOM 831 C CA . PHE A 1 103 ? 7.313 9.030 -13.613 1.00 88.81 103 PHE A CA 1
ATOM 832 C C . PHE A 1 103 ? 6.730 7.844 -14.404 1.00 88.81 103 PHE A C 1
ATOM 834 O O . PHE A 1 103 ? 6.086 6.957 -13.831 1.00 88.81 103 PHE A O 1
ATOM 841 N N . ASP A 1 104 ? 7.014 7.774 -15.705 1.00 90.38 104 ASP A N 1
ATOM 842 C CA . ASP A 1 104 ? 6.617 6.656 -16.564 1.00 90.38 104 ASP A CA 1
ATOM 843 C C . ASP A 1 104 ? 7.272 5.345 -16.114 1.00 90.38 104 ASP A C 1
ATOM 845 O O . ASP A 1 104 ? 6.611 4.302 -16.046 1.00 90.38 104 ASP A O 1
ATOM 849 N N . LEU A 1 105 ? 8.556 5.396 -15.736 1.00 93.31 105 LEU A N 1
ATOM 850 C CA . LEU A 1 105 ? 9.258 4.241 -15.185 1.00 93.31 105 LEU A CA 1
ATOM 851 C C . LEU A 1 105 ? 8.601 3.763 -13.885 1.00 93.31 105 LEU A C 1
ATOM 853 O O . LEU A 1 105 ? 8.349 2.568 -13.759 1.00 93.31 105 LEU A O 1
ATOM 857 N N . ARG A 1 106 ? 8.283 4.660 -12.942 1.00 93.38 106 ARG A N 1
ATOM 858 C CA . ARG A 1 106 ? 7.590 4.304 -11.690 1.00 93.38 106 ARG A CA 1
ATOM 859 C C . ARG A 1 106 ? 6.232 3.667 -11.955 1.00 93.38 106 ARG A C 1
ATOM 861 O O . ARG A 1 106 ? 5.905 2.647 -11.356 1.00 93.38 106 ARG A O 1
ATOM 868 N N . THR A 1 107 ? 5.473 4.220 -12.896 1.00 92.94 107 THR A N 1
ATOM 869 C CA . THR A 1 107 ? 4.167 3.676 -13.290 1.00 92.94 107 THR A CA 1
ATOM 870 C C . THR A 1 107 ? 4.306 2.262 -13.850 1.00 92.94 107 THR A C 1
ATOM 872 O O . THR A 1 107 ? 3.571 1.357 -13.450 1.00 92.94 107 THR A O 1
ATOM 875 N N . ARG A 1 108 ? 5.295 2.034 -14.724 1.00 93.31 108 ARG A N 1
ATOM 876 C CA . ARG A 1 108 ? 5.585 0.706 -15.280 1.00 93.31 108 ARG A CA 1
ATOM 877 C C . ARG A 1 108 ? 6.127 -0.267 -14.231 1.00 93.31 108 ARG A C 1
ATOM 879 O O . ARG A 1 108 ? 5.737 -1.429 -14.240 1.00 93.31 108 ARG A O 1
ATOM 886 N N . ALA A 1 109 ? 6.982 0.195 -13.325 1.00 94.62 109 ALA A N 1
ATOM 887 C CA . ALA A 1 109 ? 7.501 -0.592 -12.212 1.00 94.62 109 ALA A CA 1
ATOM 888 C C . ALA A 1 109 ? 6.368 -1.057 -11.290 1.00 94.62 109 ALA A C 1
ATOM 890 O O . ALA A 1 109 ? 6.301 -2.237 -10.953 1.00 94.62 109 ALA A O 1
ATOM 891 N N . LEU A 1 110 ? 5.438 -0.161 -10.943 1.00 95.19 110 LEU A N 1
ATOM 892 C CA . LEU A 1 110 ? 4.278 -0.508 -10.129 1.00 95.19 110 LEU A CA 1
ATOM 893 C C . LEU A 1 110 ? 3.389 -1.522 -10.851 1.00 95.19 110 LEU A C 1
ATOM 895 O O . LEU A 1 110 ? 3.047 -2.540 -10.262 1.00 95.19 110 LEU A O 1
ATOM 899 N N . ALA A 1 111 ? 3.083 -1.301 -12.134 1.00 93.69 111 ALA A N 1
ATOM 900 C CA . ALA A 1 111 ? 2.308 -2.247 -12.940 1.00 93.69 111 ALA A CA 1
ATOM 901 C C . ALA A 1 111 ? 2.962 -3.640 -12.986 1.00 93.69 111 ALA A C 1
ATOM 903 O O . ALA A 1 111 ? 2.288 -4.650 -12.799 1.00 93.69 111 ALA A O 1
ATOM 904 N N . PHE A 1 112 ? 4.288 -3.702 -13.132 1.00 93.38 112 PHE A N 1
ATOM 905 C CA . PHE A 1 112 ? 5.035 -4.958 -13.105 1.00 93.38 112 PHE A CA 1
ATOM 906 C C . PHE A 1 112 ? 4.897 -5.684 -11.755 1.00 93.38 112 PHE A C 1
ATOM 908 O O . PHE A 1 112 ? 4.649 -6.890 -11.714 1.00 93.38 112 PHE A O 1
ATOM 915 N N . VAL A 1 113 ? 4.997 -4.967 -10.628 1.00 93.00 113 VAL A N 1
ATOM 916 C CA . VAL A 1 113 ? 4.747 -5.561 -9.299 1.00 93.00 113 VAL A CA 1
ATOM 917 C C . VAL A 1 113 ? 3.302 -6.068 -9.193 1.00 93.00 113 VAL A C 1
ATOM 919 O O . VAL A 1 113 ? 3.060 -7.192 -8.748 1.00 93.00 113 VAL A O 1
ATOM 922 N N . CYS A 1 114 ? 2.354 -5.238 -9.625 1.00 91.81 114 CYS A N 1
ATOM 923 C CA . CYS A 1 114 ? 0.912 -5.447 -9.558 1.00 91.81 114 CYS A CA 1
ATOM 924 C C . CYS A 1 114 ? 0.394 -6.630 -10.383 1.00 91.81 114 CYS A C 1
ATOM 926 O O . CYS A 1 114 ? -0.552 -7.293 -9.955 1.00 91.81 114 CYS A O 1
ATOM 928 N N . ASP A 1 115 ? 0.967 -6.868 -11.562 1.00 87.69 115 ASP A N 1
ATOM 929 C CA . ASP A 1 115 ? 0.386 -7.774 -12.556 1.00 87.69 115 ASP A CA 1
ATOM 930 C C . ASP A 1 115 ? 1.308 -8.947 -12.922 1.00 87.69 115 ASP A C 1
ATOM 932 O O . ASP A 1 115 ? 0.822 -10.055 -13.190 1.00 87.69 115 ASP A O 1
ATOM 936 N N . ASP A 1 116 ? 2.628 -8.740 -12.904 1.00 86.62 116 ASP A N 1
ATOM 937 C CA . ASP A 1 116 ? 3.606 -9.761 -13.289 1.00 86.62 116 ASP A CA 1
ATOM 938 C C . ASP A 1 116 ? 4.173 -10.506 -12.078 1.00 86.62 116 ASP A C 1
ATOM 940 O O . ASP A 1 116 ? 4.172 -11.740 -12.062 1.00 86.62 116 ASP A O 1
ATOM 944 N N . LEU A 1 117 ? 4.595 -9.777 -11.040 1.00 87.69 117 LEU A N 1
ATOM 945 C CA . LEU A 1 117 ? 5.160 -10.366 -9.818 1.00 87.69 117 LEU A CA 1
ATOM 946 C C . LEU A 1 117 ? 4.115 -10.811 -8.804 1.00 87.69 117 LEU A C 1
ATOM 948 O O . LEU A 1 117 ? 4.421 -11.612 -7.917 1.00 87.69 117 LEU A O 1
ATOM 952 N N . CYS A 1 118 ? 2.883 -10.320 -8.921 1.00 87.06 118 CYS A N 1
ATOM 953 C CA . CYS A 1 118 ? 1.869 -10.542 -7.903 1.00 87.06 118 CYS A CA 1
ATOM 954 C C . CYS A 1 118 ? 1.569 -12.021 -7.665 1.00 87.06 118 CYS A C 1
ATOM 956 O O . CYS A 1 118 ? 1.030 -12.336 -6.624 1.00 87.06 118 CYS A O 1
ATOM 958 N N . ALA A 1 119 ? 1.861 -12.934 -8.593 1.00 84.88 119 ALA A N 1
ATOM 959 C CA . ALA A 1 119 ? 1.611 -14.364 -8.403 1.00 84.88 119 ALA A CA 1
ATOM 960 C C . ALA A 1 119 ? 2.696 -15.084 -7.581 1.00 84.88 119 ALA A C 1
ATOM 962 O O . ALA A 1 119 ? 2.451 -16.187 -7.103 1.00 84.88 119 ALA A O 1
ATOM 963 N N . VAL A 1 120 ? 3.885 -14.490 -7.446 1.00 84.06 120 VAL A N 1
ATOM 964 C CA . VAL A 1 120 ? 5.067 -15.150 -6.861 1.00 84.06 120 VAL A CA 1
ATOM 965 C C . VAL A 1 120 ? 5.609 -14.441 -5.621 1.00 84.06 120 VAL A C 1
ATOM 967 O O . VAL A 1 120 ? 6.323 -15.055 -4.836 1.00 84.06 120 VAL A O 1
ATOM 970 N N . VAL A 1 121 ? 5.265 -13.167 -5.424 1.00 85.31 121 VAL A N 1
ATOM 971 C CA . VAL A 1 121 ? 5.690 -12.380 -4.260 1.00 85.31 121 VAL A CA 1
ATOM 972 C C . VAL A 1 121 ? 4.801 -12.670 -3.046 1.00 85.31 121 VAL A C 1
ATOM 974 O O . VAL A 1 121 ? 3.582 -12.813 -3.174 1.00 85.31 121 VAL A O 1
ATOM 977 N N . ASP A 1 122 ? 5.434 -12.722 -1.870 1.00 87.56 122 ASP A N 1
ATOM 978 C CA . ASP A 1 122 ? 4.785 -12.792 -0.556 1.00 87.56 122 ASP A CA 1
ATOM 979 C C . ASP A 1 122 ? 3.722 -11.689 -0.408 1.00 87.56 122 ASP A C 1
ATOM 981 O O . ASP A 1 122 ? 3.950 -10.527 -0.754 1.00 87.56 122 ASP A O 1
ATOM 985 N N . GLU A 1 123 ? 2.558 -12.048 0.126 1.00 86.25 123 GLU A N 1
ATOM 986 C CA . GLU A 1 123 ? 1.442 -11.133 0.353 1.00 86.25 123 GLU A CA 1
ATOM 987 C C . GLU A 1 123 ? 1.818 -9.904 1.188 1.00 86.25 123 GLU A C 1
ATOM 989 O O . GLU A 1 123 ? 1.411 -8.796 0.842 1.00 86.25 123 GLU A O 1
ATOM 994 N N . GLY A 1 124 ? 2.641 -10.055 2.227 1.00 85.50 124 GLY A N 1
ATOM 995 C CA . GLY A 1 124 ? 3.126 -8.933 3.026 1.00 85.50 124 GLY A CA 1
ATOM 996 C C . GLY A 1 124 ? 4.005 -7.989 2.204 1.00 85.50 124 GLY A C 1
ATOM 997 O O . GLY A 1 124 ? 3.810 -6.774 2.212 1.00 85.50 124 GLY A O 1
ATOM 998 N N . GLN A 1 125 ? 4.938 -8.532 1.420 1.00 86.56 125 GLN A N 1
ATOM 999 C CA . GLN A 1 125 ? 5.812 -7.729 0.555 1.00 86.56 125 GLN A CA 1
ATOM 1000 C C . GLN A 1 125 ? 5.029 -6.994 -0.541 1.00 86.56 125 GLN A C 1
ATOM 1002 O O . GLN A 1 125 ? 5.341 -5.845 -0.877 1.00 86.56 125 GLN A O 1
ATOM 1007 N N . LEU A 1 126 ? 4.002 -7.654 -1.076 1.00 89.19 126 LEU A N 1
ATOM 1008 C CA . LEU A 1 126 ? 3.081 -7.090 -2.048 1.00 89.19 126 LEU A CA 1
ATOM 1009 C C . LEU A 1 126 ? 2.270 -5.946 -1.427 1.00 89.19 126 LEU A C 1
ATOM 1011 O O . LEU A 1 126 ? 2.249 -4.853 -1.989 1.00 89.19 126 LEU A O 1
ATOM 1015 N N . LEU A 1 127 ? 1.693 -6.143 -0.237 1.00 88.56 127 LEU A N 1
ATOM 1016 C CA . LEU A 1 127 ? 0.986 -5.091 0.501 1.00 88.56 127 LEU A CA 1
ATOM 1017 C C . LEU A 1 127 ? 1.892 -3.894 0.791 1.00 88.56 127 LEU A C 1
ATOM 1019 O O . LEU A 1 127 ? 1.526 -2.770 0.467 1.00 88.56 127 LEU A O 1
ATOM 1023 N N . ALA A 1 128 ? 3.097 -4.108 1.319 1.00 86.25 128 ALA A N 1
ATOM 1024 C CA . ALA A 1 128 ? 4.017 -3.009 1.621 1.00 86.25 128 ALA A CA 1
ATOM 1025 C C . ALA A 1 128 ? 4.374 -2.168 0.396 1.00 86.25 128 ALA A C 1
ATOM 1027 O O . ALA A 1 128 ? 4.630 -0.973 0.517 1.00 86.25 128 ALA A O 1
ATOM 1028 N N . THR A 1 129 ? 4.390 -2.797 -0.778 1.00 89.44 129 THR A N 1
ATOM 1029 C CA . THR A 1 129 ? 4.692 -2.111 -2.030 1.00 89.44 129 THR A CA 1
ATOM 1030 C C . THR A 1 129 ? 3.461 -1.391 -2.588 1.00 89.44 129 THR A C 1
ATOM 1032 O O . THR A 1 129 ? 3.594 -0.322 -3.168 1.00 89.44 129 THR A O 1
ATOM 1035 N N . LEU A 1 130 ? 2.260 -1.944 -2.409 1.00 91.38 130 LEU A N 1
ATOM 1036 C CA . LEU A 1 130 ? 1.020 -1.414 -2.984 1.00 91.38 130 LEU A CA 1
ATOM 1037 C C . LEU A 1 130 ? 0.346 -0.342 -2.143 1.00 91.38 130 LEU A C 1
ATOM 1039 O O . LEU A 1 130 ? -0.110 0.657 -2.694 1.00 91.38 130 LEU A O 1
ATOM 1043 N N . LEU A 1 131 ? 0.235 -0.575 -0.832 1.00 92.44 131 LEU A N 1
ATOM 1044 C CA . LEU A 1 131 ? -0.587 0.245 0.054 1.00 92.44 131 LEU A CA 1
ATOM 1045 C C . LEU A 1 131 ? -0.268 1.736 -0.057 1.00 92.44 131 LEU A C 1
ATOM 1047 O O . LEU A 1 131 ? -1.222 2.496 -0.206 1.00 92.44 131 LEU A O 1
ATOM 1051 N N . PRO A 1 132 ? 1.005 2.182 -0.082 1.00 93.00 132 PRO A N 1
ATOM 1052 C CA . PRO A 1 132 ? 1.295 3.608 -0.172 1.00 93.00 132 PRO A CA 1
ATOM 1053 C C . PRO A 1 132 ? 0.642 4.295 -1.374 1.00 93.00 132 PRO A C 1
ATOM 1055 O O . PRO A 1 132 ? 0.171 5.420 -1.260 1.00 93.00 132 PRO A O 1
ATOM 1058 N N . PHE A 1 133 ? 0.540 3.601 -2.510 1.00 93.94 133 PHE A N 1
ATOM 1059 C CA . PHE A 1 133 ? -0.015 4.161 -3.741 1.00 93.94 133 PHE A CA 1
ATOM 1060 C C . PHE A 1 133 ? -1.544 4.250 -3.743 1.00 93.94 133 PHE A C 1
ATOM 1062 O O . PHE A 1 133 ? -2.109 4.882 -4.629 1.00 93.94 133 PHE A O 1
ATOM 1069 N N . LEU A 1 134 ? -2.239 3.662 -2.765 1.00 95.00 134 LEU A N 1
ATOM 1070 C CA . LEU A 1 134 ? -3.693 3.812 -2.640 1.00 95.00 134 LEU A CA 1
ATOM 1071 C C . LEU A 1 134 ? -4.097 5.194 -2.111 1.00 95.00 134 LEU A C 1
ATOM 1073 O O . LEU A 1 134 ? -5.242 5.605 -2.311 1.00 95.00 134 LEU A O 1
ATOM 1077 N N . MET A 1 135 ? -3.173 5.902 -1.457 1.00 94.38 135 MET A N 1
ATOM 1078 C CA . MET A 1 135 ? -3.398 7.207 -0.836 1.00 94.38 135 MET A CA 1
ATOM 1079 C C . MET A 1 135 ? -2.480 8.264 -1.466 1.00 94.38 135 MET A C 1
ATOM 1081 O O . MET A 1 135 ? -1.481 8.647 -0.857 1.00 94.38 135 MET A O 1
ATOM 1085 N N . PRO A 1 136 ? -2.786 8.723 -2.693 1.00 93.75 136 PRO A N 1
ATOM 1086 C CA . PRO A 1 136 ? -2.018 9.788 -3.318 1.00 93.75 136 PRO A CA 1
ATOM 1087 C C . PRO A 1 136 ? -2.143 11.076 -2.494 1.00 93.75 136 PRO A C 1
ATOM 1089 O O . PRO A 1 136 ? -3.247 11.489 -2.134 1.00 93.75 136 PRO A O 1
ATOM 1092 N N . THR A 1 137 ? -1.020 11.731 -2.218 1.00 91.19 137 THR A N 1
ATOM 1093 C CA . THR A 1 137 ? -0.965 13.034 -1.537 1.00 91.19 137 THR A CA 1
ATOM 1094 C C . THR A 1 137 ? -0.695 14.182 -2.495 1.00 91.19 137 THR A C 1
ATOM 1096 O O . THR A 1 137 ? -0.878 15.346 -2.125 1.00 91.19 137 THR A O 1
ATOM 1099 N N . GLU A 1 138 ? -0.334 13.874 -3.738 1.00 90.88 138 GLU A N 1
ATOM 1100 C CA . GLU A 1 138 ? -0.112 14.841 -4.805 1.00 90.88 138 GLU A CA 1
ATOM 1101 C C . GLU A 1 138 ? -0.819 14.439 -6.102 1.00 90.88 138 GLU A C 1
ATOM 1103 O O . GLU A 1 138 ? -1.083 13.269 -6.378 1.00 90.88 138 GLU A O 1
ATOM 1108 N N . LYS A 1 139 ? -1.109 15.431 -6.955 1.00 90.62 139 LYS A N 1
ATOM 1109 C CA . LYS A 1 139 ? -1.764 15.191 -8.253 1.00 90.62 139 LYS A CA 1
ATOM 1110 C C . LYS A 1 139 ? -0.904 14.351 -9.195 1.00 90.62 139 LYS A C 1
ATOM 1112 O O . LYS A 1 139 ? -1.447 13.595 -9.998 1.00 90.62 139 LYS A O 1
ATOM 1117 N N . SER A 1 140 ? 0.416 14.497 -9.095 1.00 87.50 140 SER A N 1
ATOM 1118 C CA . SER A 1 140 ? 1.406 13.699 -9.819 1.00 87.50 140 SER A CA 1
ATOM 1119 C C . SER A 1 140 ? 1.189 12.203 -9.568 1.00 87.50 140 SER A C 1
ATOM 1121 O O . SER A 1 140 ? 1.237 11.417 -10.502 1.00 87.50 140 SER A O 1
ATOM 1123 N N . GLU A 1 141 ? 0.828 11.797 -8.353 1.00 90.62 141 GLU A N 1
ATOM 1124 C CA . GLU A 1 141 ? 0.707 10.389 -7.957 1.00 90.62 141 GLU A CA 1
ATOM 1125 C C . GLU A 1 141 ? -0.574 9.693 -8.429 1.00 90.62 141 GLU A C 1
ATOM 1127 O O . GLU A 1 141 ? -0.682 8.468 -8.343 1.00 90.62 141 GLU A O 1
ATOM 1132 N N . ILE A 1 142 ? -1.549 10.428 -8.970 1.00 93.62 142 ILE A N 1
ATOM 1133 C CA . ILE A 1 142 ? -2.849 9.862 -9.362 1.00 93.62 142 ILE A CA 1
ATOM 1134 C C . ILE A 1 142 ? -2.708 8.712 -10.363 1.00 93.62 142 ILE A C 1
ATOM 1136 O O . ILE A 1 142 ? -3.460 7.740 -10.291 1.00 93.62 142 ILE A O 1
ATOM 1140 N N . SER A 1 143 ? -1.759 8.782 -11.300 1.00 92.38 143 SER A N 1
ATOM 1141 C CA . SER A 1 143 ? -1.567 7.688 -12.263 1.00 92.38 143 SER A CA 1
ATOM 1142 C C . SER A 1 143 ? -1.074 6.408 -11.582 1.00 92.38 143 SER A C 1
ATOM 1144 O O . SER A 1 143 ? -1.528 5.325 -11.947 1.00 92.38 143 SER A O 1
ATOM 1146 N N . LEU A 1 144 ? -0.225 6.521 -10.554 1.00 94.62 144 LEU A N 1
ATOM 1147 C CA . LEU A 1 144 ? 0.215 5.383 -9.740 1.00 94.62 144 LEU A CA 1
ATOM 1148 C C . LEU A 1 144 ? -0.956 4.809 -8.941 1.00 94.62 144 LEU A C 1
ATOM 1150 O O . LEU A 1 144 ? -1.163 3.596 -8.942 1.00 94.62 144 LEU A O 1
ATOM 1154 N N . ALA A 1 145 ? -1.780 5.677 -8.347 1.00 95.62 145 ALA A N 1
ATOM 1155 C CA . ALA A 1 145 ? -2.989 5.253 -7.652 1.00 95.62 145 ALA A CA 1
ATOM 1156 C C . ALA A 1 145 ? -3.933 4.488 -8.584 1.00 95.62 145 ALA A C 1
ATOM 1158 O O . ALA A 1 145 ? -4.387 3.397 -8.246 1.00 95.62 145 ALA A O 1
ATOM 1159 N N . ARG A 1 146 ? -4.172 4.986 -9.803 1.00 95.69 146 ARG A N 1
ATOM 1160 C CA . ARG A 1 146 ? -4.993 4.285 -10.806 1.00 95.69 146 ARG A CA 1
ATOM 1161 C C . ARG A 1 146 ? -4.456 2.889 -11.122 1.00 95.69 146 ARG A C 1
ATOM 1163 O O . ARG A 1 146 ? -5.251 1.957 -11.204 1.00 95.69 146 ARG A O 1
ATOM 1170 N N . VAL A 1 147 ? -3.137 2.732 -11.259 1.00 95.44 147 VAL A N 1
ATOM 1171 C CA . VAL A 1 147 ? -2.509 1.413 -11.446 1.00 95.44 147 VAL A CA 1
ATOM 1172 C C . VAL A 1 147 ? -2.762 0.514 -10.235 1.00 95.44 147 VAL A C 1
ATOM 1174 O O . VAL A 1 147 ? -3.195 -0.623 -10.406 1.00 95.44 147 VAL A O 1
ATOM 1177 N N . ALA A 1 148 ? -2.553 1.015 -9.016 1.00 95.56 148 ALA A N 1
ATOM 1178 C CA . ALA A 1 148 ? -2.765 0.240 -7.796 1.00 95.56 148 ALA A CA 1
ATOM 1179 C C . ALA A 1 148 ? -4.233 -0.203 -7.637 1.00 95.56 148 ALA A C 1
ATOM 1181 O O . ALA A 1 148 ? -4.490 -1.390 -7.430 1.00 95.56 148 ALA A O 1
ATOM 1182 N N . TYR A 1 149 ? -5.200 0.704 -7.818 1.00 94.69 149 TYR A N 1
ATOM 1183 C CA . TYR A 1 149 ? -6.636 0.404 -7.721 1.00 94.69 149 TYR A CA 1
ATOM 1184 C C . TYR A 1 149 ? -7.129 -0.567 -8.803 1.00 94.69 149 TYR A C 1
ATOM 1186 O O . TYR A 1 149 ? -8.009 -1.384 -8.535 1.00 94.69 149 TYR A O 1
ATOM 1194 N N . ALA A 1 150 ? -6.569 -0.508 -10.014 1.00 92.94 150 ALA A N 1
ATOM 1195 C CA . ALA A 1 150 ? -6.925 -1.418 -11.103 1.00 92.94 150 ALA A CA 1
ATOM 1196 C C . ALA A 1 150 ? -6.200 -2.776 -11.033 1.00 92.94 150 ALA A C 1
ATOM 1198 O O . ALA A 1 150 ? -6.567 -3.700 -11.764 1.00 92.94 150 ALA A O 1
ATOM 1199 N N . SER A 1 151 ? -5.179 -2.902 -10.181 1.00 92.69 151 SER A N 1
ATOM 1200 C CA . SER A 1 151 ? -4.281 -4.056 -10.171 1.00 92.69 151 SER A CA 1
ATOM 1201 C C . SER A 1 151 ? -4.963 -5.364 -9.786 1.00 92.69 151 SER A C 1
ATOM 1203 O O . SER A 1 151 ? -5.837 -5.423 -8.914 1.00 92.69 151 SER A O 1
ATOM 1205 N N . ARG A 1 152 ? -4.474 -6.462 -10.372 1.00 89.44 152 ARG A N 1
ATOM 1206 C CA . ARG A 1 152 ? -4.848 -7.811 -9.922 1.00 89.44 152 ARG A CA 1
ATOM 1207 C C . ARG A 1 152 ? -4.345 -8.086 -8.515 1.00 89.44 152 ARG A C 1
ATOM 1209 O O . ARG A 1 152 ? -5.018 -8.779 -7.757 1.00 89.44 152 ARG A O 1
ATOM 1216 N N . ALA A 1 153 ? -3.186 -7.536 -8.161 1.00 92.00 153 ALA A N 1
ATOM 1217 C CA . ALA A 1 153 ? -2.617 -7.685 -6.836 1.00 92.00 153 ALA A CA 1
ATOM 1218 C C . ALA A 1 153 ? -3.544 -7.173 -5.728 1.00 92.00 153 ALA A C 1
ATOM 1220 O O . ALA A 1 153 ? -3.787 -7.904 -4.772 1.00 92.00 153 ALA A O 1
ATOM 1221 N N . LEU A 1 154 ? -4.113 -5.971 -5.867 1.00 91.81 154 LEU A N 1
ATOM 1222 C CA . LEU A 1 154 ? -5.021 -5.420 -4.859 1.00 91.81 154 LEU A CA 1
ATOM 1223 C C . LEU A 1 154 ? -6.302 -6.257 -4.725 1.00 91.81 154 LEU A C 1
ATOM 1225 O O . LEU A 1 154 ? -6.788 -6.481 -3.618 1.00 91.81 154 LEU A O 1
ATOM 1229 N N . GLN A 1 155 ? -6.809 -6.789 -5.841 1.00 89.00 155 GLN A N 1
ATOM 1230 C CA . GLN A 1 155 ? -8.002 -7.644 -5.874 1.00 89.00 155 GLN A CA 1
ATOM 1231 C C . GLN A 1 155 ? -7.823 -8.985 -5.144 1.00 89.00 155 GLN A C 1
ATOM 1233 O O . GLN A 1 155 ? -8.822 -9.625 -4.810 1.00 89.00 155 GLN A O 1
ATOM 1238 N N . ARG A 1 156 ? -6.581 -9.413 -4.867 1.00 87.50 156 ARG A N 1
ATOM 1239 C CA . ARG A 1 156 ? -6.307 -10.621 -4.069 1.00 87.50 156 ARG A CA 1
ATOM 1240 C C . ARG A 1 156 ? -6.721 -10.4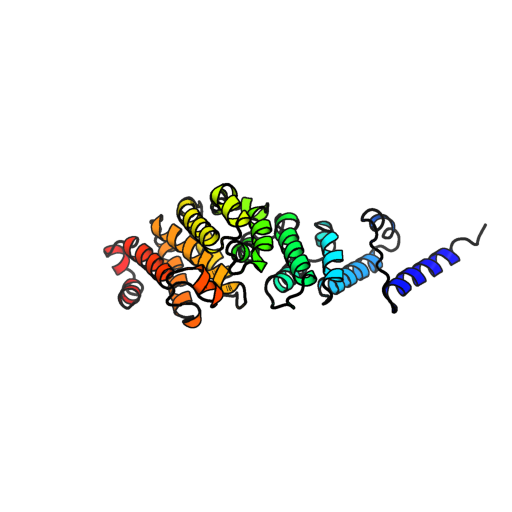68 -2.609 1.00 87.50 156 ARG A C 1
ATOM 1242 O O . ARG A 1 156 ? -6.977 -11.470 -1.952 1.00 87.50 156 ARG A O 1
ATOM 1249 N N . PHE A 1 157 ? -6.790 -9.239 -2.108 1.00 87.44 157 PHE A N 1
ATOM 1250 C CA . PHE A 1 157 ? -7.025 -8.951 -0.701 1.00 87.44 157 PHE A CA 1
ATOM 1251 C C . PHE A 1 157 ? -8.501 -8.602 -0.465 1.00 87.44 157 PHE A C 1
ATOM 1253 O O . PHE A 1 157 ? -8.960 -7.541 -0.904 1.00 87.44 157 PHE A O 1
ATOM 1260 N N . PRO A 1 158 ? -9.268 -9.439 0.262 1.00 86.25 158 PRO A N 1
ATOM 1261 C CA . PRO A 1 158 ? -10.707 -9.235 0.437 1.00 86.25 158 PRO A CA 1
ATOM 1262 C C . PRO A 1 158 ? -11.083 -7.873 1.037 1.00 86.25 158 PRO A C 1
ATOM 1264 O O . PRO A 1 158 ? -12.097 -7.298 0.642 1.00 86.25 158 PRO A O 1
ATOM 1267 N N . MET A 1 159 ? -10.248 -7.322 1.926 1.00 86.75 159 MET A N 1
ATOM 1268 C CA . MET A 1 159 ? -10.462 -6.006 2.549 1.00 86.75 159 MET A CA 1
ATOM 1269 C C . MET A 1 159 ? -10.425 -4.828 1.560 1.00 86.75 159 MET A C 1
ATOM 1271 O O . MET A 1 159 ? -10.937 -3.758 1.859 1.00 86.75 159 MET A O 1
ATOM 1275 N N . PHE A 1 160 ? -9.885 -5.008 0.352 1.00 89.94 160 PHE A N 1
ATOM 1276 C CA . PHE A 1 160 ? -9.866 -3.964 -0.681 1.00 89.94 160 PHE A CA 1
ATOM 1277 C C . PHE A 1 160 ? -10.888 -4.202 -1.801 1.00 89.94 160 PHE A C 1
ATOM 1279 O O . PHE A 1 160 ? -10.995 -3.417 -2.747 1.00 89.94 160 PHE A O 1
ATOM 1286 N N . LYS A 1 161 ? -11.706 -5.255 -1.711 1.00 86.94 161 LYS A N 1
ATOM 1287 C CA . LYS A 1 161 ? -12.696 -5.563 -2.751 1.00 86.94 161 LYS A CA 1
ATOM 1288 C C . LYS A 1 161 ? -13.768 -4.476 -2.886 1.00 86.94 161 LYS A C 1
ATOM 1290 O O . LYS A 1 161 ? -14.182 -4.146 -3.996 1.00 86.94 161 LYS A O 1
ATOM 1295 N N . THR A 1 162 ? -14.205 -3.893 -1.772 1.00 86.75 162 THR A N 1
ATOM 1296 C CA . THR A 1 162 ? -15.209 -2.819 -1.801 1.00 86.75 162 THR A CA 1
ATOM 1297 C C . THR A 1 162 ? -14.628 -1.548 -2.409 1.00 86.75 162 THR A C 1
ATOM 1299 O O . THR A 1 162 ? -15.243 -0.971 -3.299 1.00 86.75 162 THR A O 1
ATOM 1302 N N . VAL A 1 163 ? -13.405 -1.158 -2.025 1.00 89.00 163 VAL A N 1
ATOM 1303 C CA . VAL A 1 163 ? -12.797 0.081 -2.538 1.00 89.00 163 VAL A CA 1
ATOM 1304 C C . VAL A 1 163 ? -12.521 0.015 -4.044 1.00 89.00 163 VAL A C 1
ATOM 1306 O O . VAL A 1 163 ? -12.710 0.998 -4.752 1.00 89.00 163 VAL A O 1
ATOM 1309 N N . THR A 1 164 ? -12.150 -1.160 -4.559 1.00 88.06 164 THR A N 1
ATOM 1310 C CA . THR A 1 164 ? -11.890 -1.372 -5.996 1.00 88.06 164 THR A CA 1
ATOM 1311 C C . THR A 1 164 ? -13.153 -1.400 -6.855 1.00 88.06 164 THR A C 1
ATOM 1313 O O . THR A 1 164 ? -13.075 -1.200 -8.065 1.00 88.06 164 THR A O 1
ATOM 1316 N N . THR A 1 165 ? -14.323 -1.630 -6.254 1.00 88.62 165 THR A N 1
ATOM 1317 C CA . THR A 1 165 ? -15.614 -1.682 -6.963 1.00 88.62 165 THR A CA 1
ATOM 1318 C C . THR A 1 165 ? -16.511 -0.473 -6.688 1.00 88.62 165 THR A C 1
ATOM 1320 O O . THR A 1 165 ? -17.553 -0.321 -7.333 1.00 88.62 165 THR A 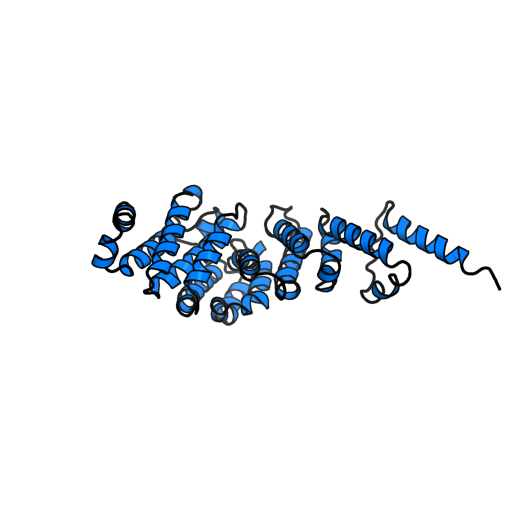O 1
ATOM 1323 N N . ASP A 1 166 ? -16.106 0.421 -5.781 1.00 91.38 166 ASP A N 1
ATOM 1324 C CA . ASP A 1 166 ? -16.831 1.648 -5.468 1.00 91.38 166 ASP A CA 1
ATOM 1325 C C . ASP A 1 166 ? -16.756 2.641 -6.640 1.00 91.38 166 ASP A C 1
ATOM 1327 O O . ASP A 1 166 ? -15.706 3.190 -6.980 1.00 91.38 166 ASP A O 1
ATOM 1331 N N . LYS A 1 167 ? -17.908 2.924 -7.256 1.00 93.06 167 LYS A N 1
ATOM 1332 C CA . LYS A 1 167 ? -18.010 3.890 -8.362 1.00 93.06 167 LYS A CA 1
ATOM 1333 C C . LYS A 1 167 ? -17.583 5.300 -7.948 1.00 93.06 167 LYS A C 1
ATOM 1335 O O . LYS A 1 167 ? -17.115 6.055 -8.798 1.00 93.06 167 LYS A O 1
ATOM 1340 N N . ARG A 1 168 ? -17.726 5.654 -6.665 1.00 96.06 168 ARG A N 1
ATOM 1341 C CA . ARG A 1 168 ? -17.277 6.946 -6.127 1.00 96.06 168 ARG A CA 1
ATOM 1342 C C . ARG A 1 168 ? -15.756 7.038 -6.132 1.00 96.06 168 ARG A C 1
ATOM 1344 O O . ARG A 1 168 ? -15.234 8.098 -6.451 1.00 96.06 168 ARG A O 1
ATOM 1351 N N . MET A 1 169 ? -15.057 5.928 -5.879 1.00 95.88 169 MET A N 1
ATOM 1352 C CA . MET A 1 169 ? -13.595 5.876 -5.961 1.00 95.88 169 MET A CA 1
ATOM 1353 C C . MET A 1 169 ? -13.122 6.131 -7.396 1.00 95.88 169 MET A C 1
ATOM 1355 O O . MET A 1 169 ? -12.268 6.981 -7.632 1.00 95.88 169 MET A O 1
ATOM 1359 N N . ALA A 1 170 ? -13.736 5.464 -8.379 1.00 93.81 170 ALA A N 1
ATOM 1360 C CA . ALA A 1 170 ? -13.422 5.694 -9.791 1.00 93.81 170 ALA A CA 1
ATOM 1361 C C . ALA A 1 170 ? -13.695 7.148 -10.225 1.00 93.81 170 ALA A C 1
ATOM 1363 O O . ALA A 1 170 ? -12.892 7.737 -10.951 1.00 93.81 170 ALA A O 1
ATOM 1364 N N . ALA A 1 171 ? -14.797 7.744 -9.757 1.00 95.94 171 ALA A N 1
ATOM 1365 C CA . ALA A 1 171 ? -15.117 9.145 -10.017 1.00 95.94 171 ALA A CA 1
ATOM 1366 C C . ALA A 1 171 ? -14.091 10.101 -9.384 1.00 95.94 171 ALA A C 1
ATOM 1368 O O . ALA A 1 171 ? -13.616 11.006 -10.067 1.00 95.94 171 ALA A O 1
ATOM 1369 N N . ALA A 1 172 ? -13.694 9.869 -8.128 1.00 96.56 172 ALA A N 1
ATOM 1370 C CA . ALA A 1 172 ? -12.705 10.685 -7.422 1.00 96.56 172 ALA A CA 1
ATOM 1371 C C . ALA A 1 172 ? -11.313 10.603 -8.077 1.00 96.56 172 ALA A C 1
ATOM 1373 O O . ALA A 1 172 ? -10.674 11.628 -8.319 1.00 96.56 172 ALA A O 1
ATOM 1374 N N . LEU A 1 173 ? -10.884 9.402 -8.488 1.00 95.81 173 LEU A N 1
ATOM 1375 C CA . LEU A 1 173 ? -9.666 9.199 -9.285 1.00 95.81 173 LEU A CA 1
ATOM 1376 C C . LEU A 1 173 ? -9.729 9.913 -10.642 1.00 95.81 173 LEU A C 1
ATOM 1378 O O . LEU A 1 173 ? -8.707 10.396 -11.132 1.00 95.81 173 LEU A O 1
ATOM 1382 N N . GLY A 1 174 ? -10.904 9.965 -11.275 1.00 94.94 174 GLY A N 1
ATOM 1383 C CA . GLY A 1 174 ? -11.133 10.705 -12.519 1.00 94.94 174 GLY A CA 1
ATOM 1384 C C . GLY A 1 174 ? -11.066 12.221 -12.325 1.00 94.94 174 GLY A C 1
ATOM 1385 O O . GLY A 1 174 ? -10.452 12.912 -13.134 1.00 94.94 174 GLY A O 1
ATOM 1386 N N . ALA A 1 175 ? -11.640 12.714 -11.226 1.00 95.62 175 ALA A N 1
ATOM 1387 C CA . ALA A 1 175 ? -11.665 14.124 -10.849 1.00 95.62 175 ALA A CA 1
ATOM 1388 C C . ALA A 1 175 ? -10.347 14.634 -10.236 1.00 95.62 175 ALA A C 1
ATOM 1390 O O . ALA A 1 175 ? -10.180 15.844 -10.105 1.00 95.62 175 ALA A O 1
ATOM 1391 N N . VAL A 1 176 ? -9.403 13.739 -9.906 1.00 95.50 176 VAL A N 1
ATOM 1392 C CA . VAL A 1 176 ? -8.130 14.080 -9.239 1.00 95.50 176 VAL A CA 1
ATOM 1393 C C . VAL A 1 176 ? -8.381 14.716 -7.858 1.00 95.50 176 VAL A C 1
ATOM 1395 O O . VAL A 1 176 ? -7.716 15.670 -7.454 1.00 95.50 176 VAL A O 1
ATOM 1398 N N . ASP A 1 177 ? -9.371 14.180 -7.141 1.00 95.44 177 ASP A N 1
ATOM 1399 C CA . ASP A 1 177 ? -9.795 14.646 -5.819 1.00 95.44 177 ASP A CA 1
ATOM 1400 C C . ASP A 1 177 ? -9.126 13.817 -4.710 1.00 95.44 177 ASP A C 1
ATOM 1402 O O . ASP A 1 177 ? -9.590 12.735 -4.350 1.00 95.44 177 ASP A O 1
ATOM 1406 N N . LEU A 1 178 ? -7.991 14.315 -4.211 1.00 94.50 178 LEU A N 1
ATOM 1407 C CA . LEU A 1 178 ? -7.129 13.615 -3.248 1.00 94.50 178 LEU A CA 1
ATOM 1408 C C . LEU A 1 178 ? -7.815 13.372 -1.898 1.00 94.50 178 LEU A C 1
ATOM 1410 O O . LEU A 1 178 ? -7.635 12.307 -1.298 1.00 94.50 178 LEU A O 1
ATOM 1414 N N . ASP A 1 179 ? -8.610 14.339 -1.438 1.00 92.62 179 ASP A N 1
ATOM 1415 C CA . ASP A 1 179 ? -9.298 14.265 -0.151 1.00 92.62 179 ASP A CA 1
ATOM 1416 C C . ASP A 1 179 ? -10.406 13.215 -0.220 1.00 92.62 179 ASP A C 1
ATOM 1418 O O . ASP A 1 179 ? -10.412 12.278 0.581 1.00 92.62 179 ASP A O 1
ATOM 1422 N N . THR A 1 180 ? -11.246 13.263 -1.260 1.00 95.06 180 THR A N 1
ATOM 1423 C CA . THR A 1 180 ? -12.299 12.259 -1.465 1.00 95.06 180 THR A CA 1
ATOM 1424 C C . THR A 1 180 ? -11.722 10.852 -1.661 1.00 95.06 180 THR A C 1
ATOM 1426 O O . THR A 1 180 ? -12.271 9.886 -1.127 1.00 95.06 180 THR A O 1
ATOM 1429 N N . ILE A 1 181 ? -10.607 10.693 -2.392 1.00 96.06 181 ILE A N 1
ATOM 1430 C CA . ILE A 1 181 ? -9.925 9.388 -2.523 1.00 96.06 181 ILE A CA 1
ATOM 1431 C C . ILE A 1 181 ? -9.520 8.865 -1.141 1.00 96.06 181 ILE A C 1
ATOM 1433 O O . ILE A 1 181 ? -9.784 7.710 -0.806 1.00 96.06 181 ILE A O 1
ATOM 1437 N N . THR A 1 182 ? -8.901 9.714 -0.325 1.00 94.50 182 THR A N 1
ATOM 1438 C CA . THR A 1 182 ? -8.408 9.329 1.000 1.00 94.50 182 THR A CA 1
ATOM 1439 C C . THR A 1 182 ? -9.552 8.975 1.946 1.00 94.50 182 THR A C 1
ATOM 1441 O O . THR A 1 182 ? -9.513 7.927 2.590 1.00 94.50 182 THR A O 1
ATOM 1444 N N . GLU A 1 183 ? -10.606 9.787 1.991 1.00 92.88 183 GLU A N 1
ATOM 1445 C CA . GLU A 1 183 ? -11.792 9.522 2.808 1.00 92.88 183 GLU A CA 1
ATOM 1446 C C . GLU A 1 183 ? -12.476 8.209 2.415 1.00 92.88 183 GLU A C 1
ATOM 1448 O O . GLU A 1 183 ? -12.757 7.369 3.275 1.00 92.88 183 GLU A O 1
ATOM 1453 N N . LEU A 1 184 ? -12.694 7.986 1.113 1.00 94.88 184 LEU A N 1
ATOM 1454 C CA . LEU A 1 184 ? -13.310 6.756 0.614 1.00 94.88 184 LEU A CA 1
ATOM 1455 C C . LEU A 1 184 ? -12.446 5.528 0.901 1.00 94.88 184 LEU A C 1
ATOM 1457 O O . LEU A 1 184 ? -12.992 4.479 1.247 1.00 94.88 184 LEU A O 1
ATOM 1461 N N . LEU A 1 185 ? -11.123 5.628 0.758 1.00 94.88 185 LEU A N 1
ATOM 1462 C CA . LEU A 1 185 ? -10.207 4.535 1.076 1.00 94.88 185 LEU A CA 1
ATOM 1463 C C . LEU A 1 185 ? -10.328 4.141 2.550 1.00 94.88 185 LEU A C 1
ATOM 1465 O O . LEU A 1 185 ? -10.588 2.978 2.856 1.00 94.88 185 LEU A O 1
ATOM 1469 N N . LEU A 1 186 ? -10.169 5.110 3.453 1.00 91.19 186 LEU A N 1
ATOM 1470 C CA . LEU A 1 186 ? -10.160 4.874 4.896 1.00 91.19 186 LEU A CA 1
ATOM 1471 C C . LEU A 1 186 ? -11.518 4.361 5.399 1.00 91.19 186 LEU A C 1
ATOM 1473 O O . LEU A 1 186 ? -11.565 3.436 6.210 1.00 91.19 186 LEU A O 1
ATOM 1477 N N . ALA A 1 187 ? -12.625 4.897 4.876 1.00 89.75 187 ALA A N 1
ATOM 1478 C CA . ALA A 1 187 ? -13.968 4.436 5.222 1.00 89.75 187 ALA A CA 1
ATOM 1479 C C . ALA A 1 187 ? -14.224 2.989 4.762 1.00 89.75 187 ALA A C 1
ATOM 1481 O O . ALA A 1 187 ? -14.679 2.159 5.552 1.00 89.75 187 ALA A O 1
ATOM 1482 N N . ASN A 1 188 ? -13.883 2.660 3.510 1.00 90.81 188 ASN A N 1
ATOM 1483 C CA . ASN A 1 188 ? -14.071 1.309 2.969 1.00 90.81 188 ASN A CA 1
ATOM 1484 C C . ASN A 1 188 ? -13.204 0.270 3.697 1.00 90.81 188 ASN A C 1
ATOM 1486 O O . ASN A 1 188 ? -13.647 -0.856 3.939 1.00 90.81 188 ASN A O 1
ATOM 1490 N N . ILE A 1 189 ? -11.975 0.642 4.066 1.00 88.06 189 ILE A N 1
ATOM 1491 C CA . ILE A 1 189 ? -11.090 -0.195 4.879 1.00 88.06 189 ILE A CA 1
ATOM 1492 C C . ILE A 1 189 ? -11.733 -0.498 6.234 1.00 88.06 189 ILE A C 1
ATOM 1494 O O . ILE A 1 189 ? -11.855 -1.665 6.608 1.00 88.06 189 ILE A O 1
ATOM 1498 N N . ALA A 1 190 ? -12.170 0.537 6.956 1.00 83.25 190 ALA A N 1
ATOM 1499 C CA . ALA A 1 190 ? -12.723 0.385 8.298 1.00 83.25 190 ALA A CA 1
ATOM 1500 C C . ALA A 1 190 ? -13.966 -0.523 8.318 1.00 83.25 190 ALA A C 1
ATOM 1502 O O . ALA A 1 190 ? -14.130 -1.324 9.238 1.00 83.25 190 ALA A O 1
ATOM 1503 N N . GLU A 1 191 ? -14.812 -0.452 7.286 1.00 83.44 191 GLU A N 1
ATOM 1504 C CA . GLU A 1 191 ? -16.023 -1.274 7.175 1.00 83.44 191 GLU A CA 1
ATOM 1505 C C . GLU A 1 191 ? -15.726 -2.756 6.874 1.00 83.44 191 GLU A C 1
ATOM 1507 O O . GLU A 1 191 ? -16.421 -3.665 7.341 1.00 83.44 191 GLU A O 1
ATOM 1512 N N . THR A 1 192 ? -14.705 -3.025 6.062 1.00 85.12 192 THR A N 1
ATOM 1513 C CA . THR A 1 192 ? -14.448 -4.368 5.520 1.00 85.12 192 THR A CA 1
ATOM 1514 C C . THR A 1 192 ? -13.483 -5.183 6.362 1.00 85.12 192 THR A C 1
ATOM 1516 O O . THR A 1 192 ? -13.618 -6.408 6.426 1.00 85.12 192 THR A O 1
ATOM 1519 N N . VAL A 1 193 ? -12.536 -4.529 7.039 1.00 83.50 193 VAL A N 1
ATOM 1520 C CA . VAL A 1 193 ? -11.457 -5.213 7.759 1.00 83.50 193 VAL A CA 1
ATOM 1521 C C . VAL A 1 193 ? -11.974 -6.062 8.925 1.00 83.50 193 VAL A C 1
ATOM 1523 O O . VAL A 1 193 ? -11.393 -7.096 9.247 1.00 83.50 193 VAL A O 1
ATOM 1526 N N . GLY A 1 194 ? -13.132 -5.717 9.497 1.00 78.69 194 GLY A N 1
ATOM 1527 C CA . GLY A 1 194 ? -13.762 -6.516 10.551 1.00 78.69 194 GLY A CA 1
ATOM 1528 C C . GLY A 1 194 ? -14.239 -7.906 10.112 1.00 78.69 194 GLY A C 1
ATOM 1529 O O . GLY A 1 194 ? -14.614 -8.716 10.956 1.00 78.69 194 GLY A O 1
ATOM 1530 N N . LYS A 1 195 ? -14.213 -8.198 8.806 1.00 81.62 195 LYS A N 1
ATOM 1531 C CA . LYS A 1 195 ? -14.572 -9.498 8.216 1.00 81.62 195 LYS A CA 1
ATOM 1532 C C . LYS A 1 195 ? -13.348 -10.347 7.854 1.00 81.62 195 LYS A C 1
ATOM 1534 O O . LYS A 1 195 ? -13.504 -11.391 7.227 1.00 81.62 195 LYS A O 1
ATOM 1539 N N . VAL A 1 196 ? -12.138 -9.902 8.198 1.00 84.75 196 VAL A N 1
ATOM 1540 C CA . VAL A 1 196 ? -10.902 -10.649 7.929 1.00 84.75 196 VAL A CA 1
ATOM 1541 C C . VAL A 1 196 ? -10.870 -11.924 8.774 1.00 84.75 196 VAL A C 1
ATOM 1543 O O . VAL A 1 196 ? -11.049 -11.877 9.988 1.00 84.75 196 VAL A O 1
ATOM 1546 N N . GLU A 1 197 ? -10.605 -13.065 8.132 1.00 83.06 197 GLU A N 1
ATOM 1547 C CA . GLU A 1 197 ? -10.600 -14.384 8.783 1.00 83.06 197 GLU A CA 1
ATOM 1548 C C . GLU A 1 197 ? -9.463 -14.544 9.806 1.00 83.06 197 GLU A C 1
ATOM 1550 O O . GLU A 1 197 ? -9.645 -15.172 10.848 1.00 83.06 197 GLU A O 1
ATOM 1555 N N . GLN A 1 198 ? -8.291 -13.955 9.533 1.00 86.06 198 GLN A N 1
ATOM 1556 C CA . GLN A 1 198 ? -7.095 -14.046 10.381 1.00 86.06 198 GLN A CA 1
ATOM 1557 C C . GLN A 1 198 ? -6.599 -12.656 10.822 1.00 86.06 198 GLN A C 1
ATOM 1559 O O . GLN A 1 198 ? -5.536 -12.200 10.394 1.00 86.06 198 GLN A O 1
ATOM 1564 N N . PRO A 1 199 ? -7.344 -11.959 11.699 1.00 85.19 199 PRO A N 1
ATOM 1565 C CA . PRO A 1 199 ? -7.043 -10.576 12.066 1.00 85.19 199 PRO A CA 1
ATOM 1566 C C . PRO A 1 199 ? -5.692 -10.429 12.779 1.00 85.19 199 PRO A C 1
ATOM 1568 O O . PRO A 1 199 ? -5.004 -9.433 12.586 1.00 85.19 199 PRO A O 1
ATOM 1571 N N . LEU A 1 200 ? -5.271 -11.428 13.565 1.00 85.81 200 LEU A N 1
ATOM 1572 C CA . LEU A 1 200 ? -3.986 -11.397 14.269 1.00 85.81 200 LEU A CA 1
ATOM 1573 C C . LEU A 1 200 ? -2.786 -11.486 13.316 1.00 85.81 200 LEU A C 1
ATOM 1575 O O . LEU A 1 200 ? -1.810 -10.764 13.500 1.00 85.81 200 LEU A O 1
ATOM 1579 N N . ALA A 1 201 ? -2.857 -12.363 12.309 1.00 86.94 201 ALA A N 1
ATOM 1580 C CA . ALA A 1 201 ? -1.804 -12.488 11.303 1.00 86.94 201 ALA A CA 1
ATOM 1581 C C . ALA A 1 201 ? -1.657 -11.175 10.526 1.00 86.94 201 ALA A C 1
ATOM 1583 O O . ALA A 1 201 ? -0.550 -10.661 10.398 1.00 86.94 201 ALA A O 1
ATOM 1584 N N . LEU A 1 202 ? -2.787 -10.577 10.126 1.00 85.31 202 LEU A N 1
ATOM 1585 C CA . LEU A 1 202 ? -2.807 -9.286 9.446 1.00 85.31 202 LEU A CA 1
ATOM 1586 C C . LEU A 1 202 ? -2.152 -8.178 10.286 1.00 85.31 202 LEU A C 1
ATOM 1588 O O . LEU A 1 202 ? -1.324 -7.445 9.761 1.00 85.31 202 LEU A O 1
ATOM 1592 N N . VAL A 1 203 ? -2.469 -8.068 11.581 1.00 83.75 203 VAL A N 1
ATOM 1593 C CA . VAL A 1 203 ? -1.871 -7.044 12.464 1.00 83.75 203 VAL A CA 1
ATOM 1594 C C . VAL A 1 203 ? -0.349 -7.181 12.534 1.00 83.75 203 VAL A C 1
ATOM 1596 O O . VAL A 1 203 ? 0.355 -6.183 12.387 1.00 83.75 203 VAL A O 1
ATOM 1599 N N . LYS A 1 204 ? 0.159 -8.407 12.713 1.00 87.00 204 LYS A N 1
ATOM 1600 C CA . LYS A 1 204 ? 1.605 -8.672 12.773 1.00 87.00 204 LYS A CA 1
ATOM 1601 C C . LYS A 1 204 ? 2.296 -8.309 11.467 1.00 87.00 204 LYS A C 1
ATOM 1603 O O . LYS A 1 204 ? 3.297 -7.600 11.488 1.00 87.00 204 LYS A O 1
ATOM 1608 N N . THR A 1 205 ? 1.716 -8.721 10.339 1.00 86.88 205 THR A N 1
ATOM 1609 C CA . THR A 1 205 ? 2.212 -8.330 9.020 1.00 86.88 205 THR A CA 1
ATOM 1610 C C . THR A 1 205 ? 2.236 -6.808 8.893 1.00 86.88 205 THR A C 1
ATOM 1612 O O . THR A 1 205 ? 3.278 -6.254 8.580 1.00 86.88 205 THR A O 1
ATOM 1615 N N . LEU A 1 206 ? 1.149 -6.096 9.205 1.00 83.38 206 LEU A N 1
ATOM 1616 C CA . LEU A 1 206 ? 1.119 -4.631 9.109 1.00 83.38 206 LEU A CA 1
ATOM 1617 C C . LEU A 1 206 ? 2.205 -3.962 9.964 1.00 83.38 206 LEU A C 1
ATOM 1619 O O . LEU A 1 206 ? 2.853 -3.038 9.479 1.00 83.38 206 LEU A O 1
ATOM 1623 N N . GLU A 1 207 ? 2.451 -4.435 11.190 1.00 82.88 207 GLU A N 1
ATOM 1624 C CA . GLU A 1 207 ? 3.537 -3.921 12.038 1.00 82.88 207 GLU A CA 1
ATOM 1625 C C . GLU A 1 207 ? 4.919 -4.138 11.393 1.00 82.88 207 GLU A C 1
ATOM 1627 O O . GLU A 1 207 ? 5.715 -3.198 11.296 1.00 82.88 207 GLU A O 1
ATOM 1632 N N . GLU A 1 208 ? 5.191 -5.349 10.902 1.00 83.81 208 GLU A N 1
ATOM 1633 C CA . GLU A 1 208 ? 6.446 -5.695 10.225 1.00 83.81 208 GLU A CA 1
ATOM 1634 C C . GLU A 1 208 ? 6.678 -4.879 8.949 1.00 83.81 208 GLU A C 1
ATOM 1636 O O . GLU A 1 208 ? 7.822 -4.604 8.599 1.00 83.81 208 GLU A O 1
ATOM 1641 N N . LEU A 1 209 ? 5.618 -4.451 8.263 1.00 80.31 209 LEU A N 1
ATOM 1642 C CA . LEU A 1 209 ? 5.732 -3.620 7.064 1.00 80.31 209 LEU A CA 1
ATOM 1643 C C . LEU A 1 209 ? 5.939 -2.134 7.395 1.00 80.31 209 LEU A C 1
ATOM 1645 O O . LEU A 1 209 ? 6.725 -1.444 6.737 1.00 80.31 209 LEU A O 1
ATOM 1649 N N . CYS A 1 210 ? 5.229 -1.628 8.405 1.00 81.44 210 CYS A N 1
ATOM 1650 C CA . CYS A 1 210 ? 5.094 -0.194 8.656 1.00 81.44 210 CYS A CA 1
ATOM 1651 C C . CYS A 1 210 ? 6.351 0.456 9.281 1.00 81.44 210 CYS A C 1
ATOM 1653 O O . CYS A 1 210 ? 6.625 1.631 9.022 1.00 81.44 210 CYS A O 1
ATOM 1655 N N . PHE A 1 211 ? 7.126 -0.279 10.086 1.00 79.75 211 PHE A N 1
ATOM 1656 C CA . PHE A 1 211 ? 8.213 0.305 10.890 1.00 79.75 211 PHE A CA 1
ATOM 1657 C C . PHE A 1 211 ? 9.644 0.154 10.352 1.00 79.75 211 PHE A C 1
ATOM 1659 O O . PHE A 1 211 ? 10.449 1.046 10.613 1.00 79.75 211 PHE A O 1
ATOM 1666 N N . PRO A 1 212 ? 10.012 -0.893 9.593 1.00 73.56 212 PRO A N 1
ATOM 1667 C CA . PRO A 1 212 ? 11.295 -0.908 8.884 1.00 73.56 212 PRO A CA 1
ATOM 1668 C C . PRO A 1 212 ? 11.358 0.132 7.760 1.00 73.56 212 PRO A C 1
ATOM 1670 O O . PRO A 1 212 ? 12.440 0.504 7.316 1.00 73.56 212 PRO A O 1
ATOM 1673 N N . SER A 1 213 ? 10.195 0.591 7.294 1.00 66.94 213 SER A N 1
ATOM 1674 C CA . SER A 1 213 ? 10.061 1.560 6.215 1.00 66.94 213 SER A CA 1
ATOM 1675 C C . SER A 1 213 ? 10.413 2.968 6.702 1.00 66.94 213 SER A C 1
ATOM 1677 O O . SER A 1 213 ? 9.651 3.596 7.439 1.00 66.94 213 SER A O 1
ATOM 1679 N N . THR A 1 214 ? 11.560 3.477 6.257 1.00 63.03 214 THR A N 1
ATOM 1680 C CA . THR A 1 214 ? 11.985 4.870 6.422 1.00 63.03 214 THR A CA 1
ATOM 1681 C C . THR A 1 214 ? 12.110 5.494 5.033 1.00 63.03 214 THR A C 1
ATOM 1683 O O . THR A 1 214 ? 12.955 5.107 4.233 1.00 63.03 214 THR A O 1
ATOM 1686 N N . GLY A 1 215 ? 11.213 6.410 4.676 1.00 71.69 215 GLY A N 1
ATOM 1687 C CA . GLY A 1 215 ? 11.226 7.002 3.338 1.00 71.69 215 GLY A CA 1
ATOM 1688 C C . GLY A 1 215 ? 9.921 7.680 2.957 1.00 71.69 215 GLY A C 1
ATOM 1689 O O . GLY A 1 215 ? 9.003 7.778 3.769 1.00 71.69 215 GLY A O 1
ATOM 1690 N N . TYR A 1 216 ? 9.857 8.115 1.699 1.00 70.44 216 TYR A N 1
ATOM 1691 C CA . TYR A 1 216 ? 8.770 8.918 1.133 1.00 70.44 216 TYR A CA 1
ATOM 1692 C C . TYR A 1 216 ? 7.372 8.337 1.407 1.00 70.44 216 TYR A C 1
ATOM 1694 O O . TYR A 1 216 ? 6.489 9.029 1.893 1.00 70.44 216 TYR A O 1
ATOM 1702 N N . ALA A 1 217 ? 7.209 7.034 1.179 1.00 82.12 217 ALA A N 1
ATOM 1703 C CA . ALA A 1 217 ? 5.937 6.321 1.287 1.00 82.12 217 ALA A CA 1
ATOM 1704 C C . ALA A 1 217 ? 5.550 5.885 2.716 1.00 82.12 217 ALA A C 1
ATOM 1706 O O . ALA A 1 217 ? 4.492 5.280 2.923 1.00 82.12 217 ALA A O 1
ATOM 1707 N N . ALA A 1 218 ? 6.418 6.117 3.710 1.00 86.25 218 ALA A N 1
ATOM 1708 C CA . ALA A 1 218 ? 6.224 5.582 5.056 1.00 86.25 218 ALA A CA 1
ATOM 1709 C C . ALA A 1 218 ? 4.976 6.171 5.729 1.00 86.25 218 ALA A C 1
ATOM 1711 O O . ALA A 1 218 ? 4.260 5.453 6.426 1.00 86.25 218 ALA A O 1
ATOM 1712 N N . ALA A 1 219 ? 4.679 7.451 5.494 1.00 89.19 219 ALA A N 1
ATOM 1713 C CA . ALA A 1 219 ? 3.506 8.107 6.063 1.00 89.19 219 ALA A CA 1
ATOM 1714 C C . ALA A 1 219 ? 2.195 7.576 5.460 1.00 89.19 219 ALA A C 1
ATOM 1716 O O . ALA A 1 219 ? 1.285 7.250 6.225 1.00 89.19 219 ALA A O 1
ATOM 1717 N N . GLN A 1 220 ? 2.114 7.393 4.129 1.00 92.56 220 GLN A N 1
ATOM 1718 C CA . GLN A 1 220 ? 0.950 6.767 3.484 1.00 92.56 220 GLN A CA 1
ATOM 1719 C C . GLN A 1 220 ? 0.722 5.364 4.064 1.00 92.56 220 GLN A C 1
ATOM 1721 O O . GLN A 1 220 ? -0.390 5.030 4.480 1.00 92.56 220 GLN A O 1
ATOM 1726 N N . LEU A 1 221 ? 1.791 4.556 4.147 1.00 91.75 221 LEU A N 1
ATOM 1727 C CA . LEU A 1 221 ? 1.724 3.191 4.668 1.00 91.75 221 LEU A CA 1
ATOM 1728 C C . LEU A 1 221 ? 1.199 3.170 6.107 1.00 91.75 221 LEU A C 1
ATOM 1730 O O . LEU A 1 221 ? 0.264 2.433 6.411 1.00 91.75 221 LEU A O 1
ATOM 1734 N N . ARG A 1 222 ? 1.756 4.018 6.981 1.00 91.38 222 ARG A N 1
ATOM 1735 C CA . ARG A 1 222 ? 1.354 4.124 8.392 1.00 91.38 222 ARG A CA 1
ATOM 1736 C C . ARG A 1 222 ? -0.082 4.600 8.547 1.00 91.38 222 ARG A C 1
ATOM 1738 O O . ARG A 1 222 ? -0.791 4.051 9.385 1.00 91.38 222 ARG A O 1
ATOM 1745 N N . CYS A 1 223 ? -0.529 5.554 7.734 1.00 91.69 223 CYS A N 1
ATOM 1746 C CA . CYS A 1 223 ? -1.908 6.038 7.744 1.00 91.69 223 CYS A CA 1
ATOM 1747 C C . CYS A 1 223 ? -2.897 4.910 7.390 1.00 91.69 223 CYS A C 1
ATOM 1749 O O . CYS A 1 223 ? -3.869 4.671 8.109 1.00 91.69 223 CYS A O 1
ATOM 1751 N N . ILE A 1 224 ? -2.598 4.131 6.347 1.00 92.62 224 ILE A N 1
ATOM 1752 C CA . ILE A 1 224 ? -3.425 2.991 5.930 1.00 92.62 224 ILE A CA 1
ATOM 1753 C C . ILE A 1 224 ? -3.380 1.850 6.961 1.00 92.62 224 ILE A C 1
ATOM 1755 O O . ILE A 1 224 ? -4.437 1.346 7.344 1.00 92.62 224 ILE A O 1
ATOM 1759 N N . CYS A 1 225 ? -2.188 1.470 7.454 1.00 91.38 225 CYS A N 1
ATOM 1760 C CA . CYS A 1 225 ? -2.023 0.496 8.547 1.00 91.38 225 CYS A CA 1
ATOM 1761 C C . CYS A 1 225 ? -2.875 0.908 9.762 1.00 91.38 225 CYS A C 1
ATOM 1763 O O . CYS A 1 225 ? -3.599 0.088 10.319 1.00 91.38 225 CYS A O 1
ATOM 1765 N N . CYS A 1 226 ? -2.813 2.182 10.163 1.00 91.25 226 CYS A N 1
ATOM 1766 C CA . CYS A 1 226 ? -3.537 2.715 11.316 1.00 91.25 226 CYS A CA 1
ATOM 1767 C C . CYS A 1 226 ? -5.057 2.577 11.135 1.00 91.25 226 CYS A C 1
ATOM 1769 O O . CYS A 1 226 ? -5.744 2.080 12.021 1.00 91.25 226 CYS A O 1
ATOM 1771 N N . SER A 1 227 ? -5.587 2.901 9.953 1.00 91.19 227 SER A N 1
ATOM 1772 C CA . SER A 1 227 ? -7.013 2.722 9.649 1.00 91.19 227 SER A CA 1
ATOM 1773 C C . SER A 1 227 ? -7.460 1.255 9.652 1.00 91.19 227 SER A C 1
ATOM 1775 O O . SER A 1 227 ? -8.507 0.936 10.223 1.00 91.19 227 SER A O 1
ATOM 1777 N N . LEU A 1 228 ? -6.646 0.348 9.099 1.00 91.06 228 LEU A N 1
ATOM 1778 C CA . LEU A 1 228 ? -6.888 -1.099 9.173 1.00 91.06 228 LEU A CA 1
ATOM 1779 C C . LEU A 1 228 ? -6.966 -1.567 10.634 1.00 91.06 228 LEU A C 1
ATOM 1781 O O . LEU A 1 228 ? -7.887 -2.292 11.011 1.00 91.06 228 LEU A O 1
ATOM 1785 N N . LEU A 1 229 ? -6.030 -1.123 11.473 1.00 91.00 229 LEU A N 1
ATOM 1786 C CA . LEU A 1 229 ? -5.989 -1.482 12.890 1.00 91.00 229 LEU A CA 1
ATOM 1787 C C . LEU A 1 229 ? -7.147 -0.877 13.686 1.00 91.00 229 LEU A C 1
ATOM 1789 O O . LEU A 1 229 ? -7.699 -1.562 14.547 1.00 91.00 229 LEU A O 1
ATOM 1793 N N . ASN A 1 230 ? -7.565 0.353 13.379 1.00 91.50 230 ASN A N 1
ATOM 1794 C CA . ASN A 1 230 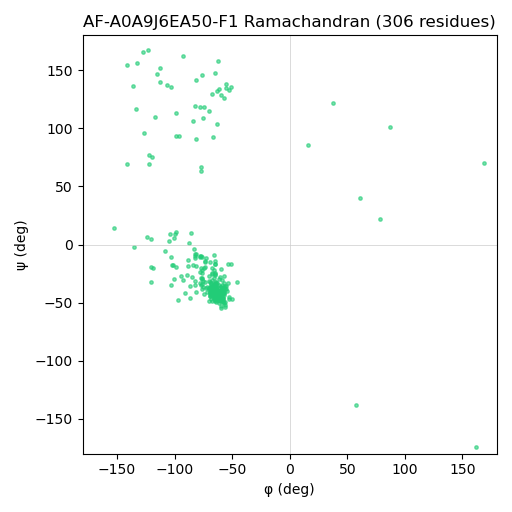? -8.747 0.977 13.978 1.00 91.50 230 ASN A CA 1
ATOM 1795 C C . ASN A 1 230 ? -10.005 0.147 13.702 1.00 91.50 230 ASN A C 1
ATOM 1797 O O . ASN A 1 230 ? -10.774 -0.139 14.625 1.00 91.50 230 ASN A O 1
ATOM 1801 N N . GLY A 1 231 ? -10.202 -0.266 12.445 1.00 89.88 231 GLY A N 1
ATOM 1802 C CA . GLY A 1 231 ? -11.333 -1.108 12.061 1.00 89.88 231 GLY A CA 1
ATOM 1803 C C . GLY A 1 231 ? -11.297 -2.466 12.765 1.00 89.88 231 GLY A C 1
ATOM 1804 O O . GLY A 1 231 ? -12.296 -2.872 13.358 1.00 89.88 231 GLY A O 1
ATOM 1805 N N . LEU A 1 232 ? -10.129 -3.121 12.802 1.00 89.81 232 LEU A N 1
ATOM 1806 C CA . LEU A 1 232 ? -9.947 -4.408 13.484 1.00 89.81 232 LEU A CA 1
ATOM 1807 C C . LEU A 1 232 ? -10.214 -4.322 14.986 1.00 89.81 232 LEU A C 1
ATOM 1809 O O . LEU A 1 232 ? -10.923 -5.170 15.531 1.00 89.81 232 LEU A O 1
ATOM 1813 N N . ALA A 1 233 ? -9.663 -3.308 15.655 1.00 89.12 233 ALA A N 1
ATOM 1814 C CA . ALA A 1 233 ? -9.888 -3.075 17.076 1.00 89.12 233 ALA A CA 1
ATOM 1815 C C . ALA A 1 233 ? -11.375 -2.809 17.358 1.00 89.12 233 ALA A C 1
ATOM 1817 O O . ALA A 1 233 ? -11.931 -3.340 18.312 1.00 89.12 233 ALA A O 1
ATOM 1818 N N . SER A 1 234 ? -12.057 -2.058 16.496 1.00 88.25 234 SER A N 1
ATOM 1819 C CA . SER A 1 234 ? -13.477 -1.744 16.692 1.00 88.25 234 SER A CA 1
ATOM 1820 C C . SER A 1 234 ? -14.400 -2.955 16.505 1.00 88.25 234 SER A C 1
ATOM 1822 O O . SER A 1 234 ? -15.483 -2.998 17.086 1.00 88.25 234 SER A O 1
ATOM 1824 N N . SER A 1 235 ? -13.998 -3.948 15.706 1.00 87.88 235 SER A N 1
ATOM 1825 C CA . SER A 1 235 ? -14.840 -5.101 15.362 1.00 87.88 235 SER A CA 1
ATOM 1826 C C . SER A 1 235 ? -14.523 -6.383 16.135 1.00 87.88 235 SER A C 1
ATOM 1828 O O . SER A 1 235 ? -15.322 -7.321 16.128 1.00 87.88 235 SER A O 1
ATOM 1830 N N . THR A 1 236 ? -13.347 -6.479 16.756 1.00 87.06 236 THR A N 1
ATOM 1831 C CA . THR A 1 236 ? -12.882 -7.710 17.406 1.00 87.06 236 THR A CA 1
ATOM 1832 C C . THR A 1 236 ? -13.244 -7.770 18.889 1.00 87.06 236 THR A C 1
ATOM 1834 O O . THR A 1 236 ? -13.532 -6.772 19.539 1.00 87.06 236 THR A O 1
ATOM 1837 N N . LYS A 1 237 ? -13.200 -8.979 19.453 1.00 84.81 237 LYS A N 1
ATOM 1838 C CA . LYS A 1 237 ? -13.183 -9.223 20.909 1.00 84.81 237 LYS A CA 1
ATOM 1839 C C . LYS A 1 237 ? -11.930 -9.985 21.344 1.00 84.81 237 LYS A C 1
ATOM 1841 O O . LYS A 1 237 ? -11.830 -10.406 22.495 1.00 84.81 237 LYS A O 1
ATOM 1846 N N . ASN A 1 238 ? -11.006 -10.223 20.413 1.00 86.19 238 ASN A N 1
ATOM 1847 C CA . ASN A 1 238 ? -9.803 -10.998 20.657 1.00 86.19 238 ASN A CA 1
ATOM 1848 C C . ASN A 1 238 ? -8.765 -10.142 21.400 1.00 86.19 238 ASN A C 1
ATOM 1850 O O . ASN A 1 238 ? -8.289 -9.135 20.880 1.00 86.19 238 ASN A O 1
ATOM 1854 N N . ALA A 1 239 ? -8.395 -10.579 22.606 1.00 85.50 239 ALA A N 1
ATOM 1855 C CA . ALA A 1 239 ? -7.419 -9.899 23.449 1.00 85.50 239 ALA A CA 1
ATOM 1856 C C . ALA A 1 239 ? -6.025 -9.799 22.810 1.00 85.50 239 ALA A C 1
ATOM 1858 O O . ALA A 1 239 ? -5.354 -8.787 22.994 1.00 85.50 239 ALA A O 1
ATOM 1859 N N . GLU A 1 240 ? -5.600 -10.799 22.036 1.00 86.81 240 GLU A N 1
ATOM 1860 C CA . GLU A 1 240 ? -4.301 -10.774 21.354 1.00 86.81 240 GLU A CA 1
ATOM 1861 C C . GLU A 1 240 ? -4.273 -9.699 20.265 1.00 86.81 240 GLU A C 1
ATOM 1863 O O . GLU A 1 240 ? -3.307 -8.952 20.158 1.00 86.81 240 GLU A O 1
ATOM 1868 N N . VAL A 1 241 ? -5.372 -9.537 19.518 1.00 87.94 241 VAL A N 1
ATOM 1869 C CA . VAL A 1 241 ? -5.493 -8.464 18.516 1.00 87.94 241 VAL A CA 1
ATOM 1870 C C . VAL A 1 241 ? -5.395 -7.091 19.184 1.00 87.94 241 VAL A C 1
ATOM 1872 O O . VAL A 1 241 ? -4.702 -6.215 18.674 1.00 87.94 241 VAL A O 1
ATOM 1875 N N . PHE A 1 242 ? -6.020 -6.908 20.351 1.00 88.94 242 PHE A N 1
ATOM 1876 C CA . PHE A 1 242 ? -5.895 -5.666 21.120 1.00 88.94 242 PHE A CA 1
ATOM 1877 C C . PHE A 1 242 ? -4.470 -5.404 21.611 1.00 88.94 242 PHE A C 1
ATOM 1879 O O . PHE A 1 242 ? -4.013 -4.264 21.561 1.00 88.94 242 PHE A O 1
ATOM 1886 N N . GLN A 1 243 ? -3.758 -6.434 22.075 1.00 87.38 243 GLN A N 1
ATOM 1887 C CA . GLN A 1 243 ? -2.375 -6.296 22.536 1.00 87.38 243 GLN A CA 1
ATOM 1888 C C . GLN A 1 243 ? -1.428 -5.896 21.402 1.00 87.38 243 GLN A C 1
ATOM 1890 O O . GLN A 1 243 ? -0.606 -4.996 21.581 1.00 87.38 243 GLN A O 1
ATOM 1895 N N . GLU A 1 244 ? -1.558 -6.528 20.237 1.00 87.88 244 GLU A N 1
ATOM 1896 C CA . GLU A 1 244 ? -0.739 -6.209 19.067 1.00 87.88 244 GLU A CA 1
ATOM 1897 C C . GLU A 1 244 ? -1.085 -4.819 18.500 1.00 87.88 244 GLU A C 1
ATOM 1899 O O . GLU A 1 244 ? -0.186 -4.019 18.246 1.00 87.88 244 GLU A O 1
ATOM 1904 N N . ALA A 1 245 ? -2.373 -4.459 18.414 1.00 89.81 245 ALA A N 1
ATOM 1905 C CA . ALA A 1 245 ? -2.789 -3.112 18.012 1.00 89.81 245 ALA A CA 1
ATOM 1906 C C . ALA A 1 245 ? -2.252 -2.036 18.974 1.00 89.81 245 ALA A C 1
ATOM 1908 O O . ALA A 1 245 ? -1.738 -1.003 18.547 1.00 89.81 245 ALA A O 1
ATOM 1909 N N . LEU A 1 246 ? -2.297 -2.291 20.285 1.00 89.25 246 LEU A N 1
ATOM 1910 C CA . LEU A 1 246 ? -1.718 -1.390 21.276 1.00 89.25 246 LEU A CA 1
ATOM 1911 C C . LEU A 1 246 ? -0.201 -1.245 21.111 1.00 89.25 246 LEU A C 1
ATOM 1913 O O . LEU A 1 246 ? 0.321 -0.138 21.257 1.00 89.25 246 LEU A O 1
ATOM 1917 N N . ARG A 1 247 ? 0.516 -2.338 20.815 1.00 88.31 247 ARG A N 1
ATOM 1918 C CA . ARG A 1 247 ? 1.958 -2.285 20.534 1.00 88.31 247 ARG A CA 1
ATOM 1919 C C . ARG A 1 247 ? 2.240 -1.385 19.333 1.00 88.31 247 ARG A C 1
ATOM 1921 O O . ARG A 1 247 ? 3.106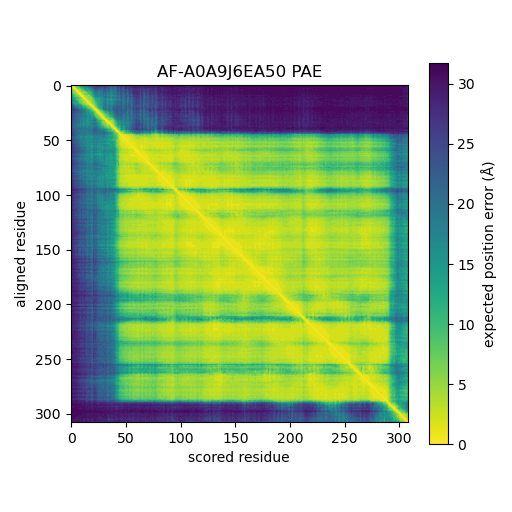 -0.517 19.440 1.00 88.31 247 ARG A O 1
ATOM 1928 N N . PHE A 1 248 ? 1.466 -1.533 18.258 1.00 90.06 248 PHE A N 1
ATOM 1929 C CA . PHE A 1 248 ? 1.567 -0.683 17.076 1.00 90.06 248 PHE A CA 1
ATOM 1930 C C . PHE A 1 248 ? 1.404 0.804 17.428 1.00 90.06 248 PHE A C 1
ATOM 1932 O O . PHE A 1 248 ? 2.287 1.603 17.114 1.00 90.06 248 PHE A O 1
ATOM 1939 N N . TYR A 1 249 ? 0.334 1.188 18.138 1.00 89.56 249 TYR A N 1
ATOM 1940 C CA . TYR A 1 249 ? 0.111 2.597 18.502 1.00 89.56 249 TYR A CA 1
ATOM 1941 C C . TYR A 1 249 ? 1.203 3.145 19.420 1.00 89.56 249 TYR A C 1
ATOM 1943 O O . TYR A 1 249 ? 1.656 4.270 19.227 1.00 89.56 249 TYR A O 1
ATOM 1951 N N . ARG A 1 250 ? 1.683 2.355 20.388 1.00 87.88 250 ARG A N 1
ATOM 1952 C CA . ARG A 1 250 ? 2.802 2.763 21.254 1.00 87.88 250 ARG A CA 1
ATOM 1953 C C . ARG A 1 250 ? 4.072 3.018 20.453 1.00 87.88 250 ARG A C 1
ATOM 1955 O O . ARG A 1 250 ? 4.775 3.986 20.728 1.00 87.88 250 ARG A O 1
ATOM 1962 N N . ARG A 1 251 ? 4.367 2.168 19.469 1.00 88.75 251 ARG A N 1
ATOM 1963 C CA . ARG A 1 251 ? 5.535 2.337 18.602 1.00 88.75 251 ARG A CA 1
ATOM 1964 C C . ARG A 1 251 ? 5.399 3.569 17.709 1.00 88.75 251 ARG A C 1
ATOM 1966 O O . ARG A 1 251 ? 6.349 4.338 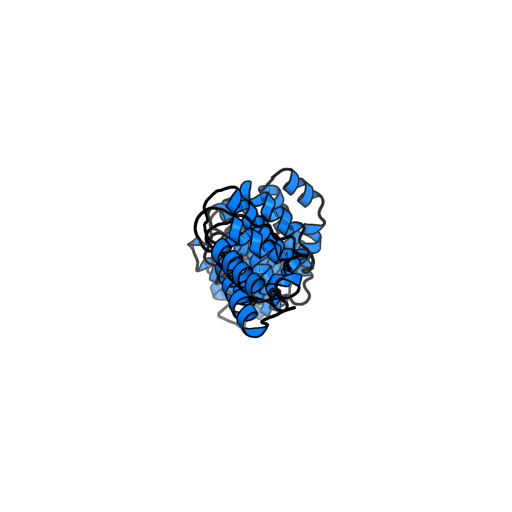17.603 1.00 88.75 251 ARG A O 1
ATOM 1973 N N . LEU A 1 252 ? 4.208 3.810 17.164 1.00 88.06 252 LEU A N 1
ATOM 1974 C CA . LEU A 1 252 ? 3.914 5.016 16.391 1.00 88.06 252 LEU A CA 1
ATOM 1975 C C . LEU A 1 252 ? 4.072 6.293 17.238 1.00 88.06 252 LEU A C 1
ATOM 1977 O O . LEU A 1 252 ? 4.682 7.254 16.787 1.00 88.06 252 LEU A O 1
ATOM 1981 N N . LEU A 1 253 ? 3.596 6.287 18.488 1.00 85.75 253 LEU A N 1
ATOM 1982 C CA . LEU A 1 253 ? 3.766 7.402 19.430 1.00 85.75 253 LEU A CA 1
ATOM 1983 C C . LEU A 1 253 ? 5.224 7.603 19.875 1.00 85.75 253 LEU A C 1
ATOM 1985 O O . LEU A 1 253 ? 5.639 8.737 20.122 1.00 85.75 253 LEU A O 1
ATOM 1989 N N . ALA A 1 254 ? 6.005 6.525 19.988 1.00 85.56 254 ALA A N 1
ATOM 1990 C CA . ALA A 1 254 ? 7.431 6.608 20.303 1.00 85.56 254 ALA A CA 1
ATOM 1991 C C . ALA A 1 254 ? 8.212 7.317 19.183 1.00 85.56 254 ALA A C 1
ATOM 1993 O O . ALA A 1 254 ? 9.110 8.115 19.459 1.00 85.56 254 ALA A O 1
ATOM 1994 N N . GLU A 1 255 ? 7.819 7.103 17.927 1.00 82.38 255 GLU A N 1
ATOM 1995 C CA . GLU A 1 255 ? 8.277 7.887 16.782 1.00 82.38 255 GLU A CA 1
ATOM 1996 C C . GLU A 1 255 ? 7.558 9.243 16.742 1.00 82.38 255 GLU A C 1
ATOM 1998 O O . GLU A 1 255 ? 6.796 9.510 15.827 1.00 82.38 255 GLU A O 1
ATOM 2003 N N . LYS A 1 256 ? 7.793 10.134 17.716 1.00 69.50 256 LYS A N 1
ATOM 2004 C CA . LYS A 1 256 ? 7.084 11.430 17.838 1.00 69.50 256 LYS A CA 1
ATOM 2005 C C . LYS A 1 256 ? 6.960 12.230 16.528 1.00 69.50 256 LYS A C 1
ATOM 2007 O O . LYS A 1 256 ? 5.975 12.934 16.345 1.00 69.50 256 LYS A O 1
ATOM 2012 N N . ALA A 1 257 ? 7.940 12.127 15.624 1.00 74.06 257 ALA A N 1
ATOM 2013 C CA . ALA A 1 257 ? 7.912 12.767 14.305 1.00 74.06 257 ALA A CA 1
ATOM 2014 C C . ALA A 1 257 ? 6.847 12.188 13.352 1.00 74.06 257 ALA A C 1
ATOM 2016 O O . ALA A 1 257 ? 6.376 12.892 12.468 1.00 74.06 257 ALA A O 1
ATOM 2017 N N . ALA A 1 258 ? 6.448 10.930 13.544 1.00 80.00 258 ALA A N 1
ATOM 2018 C CA . ALA A 1 258 ? 5.437 10.233 12.760 1.00 80.00 258 ALA A CA 1
ATOM 2019 C C . ALA A 1 258 ? 4.001 10.648 13.111 1.00 80.00 258 ALA A C 1
ATOM 2021 O O . ALA A 1 258 ? 3.091 10.289 12.371 1.00 80.00 258 ALA A O 1
ATOM 2022 N N . CYS A 1 259 ? 3.780 11.394 14.199 1.00 83.88 259 CYS A N 1
ATOM 2023 C CA . CYS A 1 259 ? 2.463 11.878 14.615 1.00 83.88 259 CYS A CA 1
ATOM 2024 C C . CYS A 1 259 ? 2.381 13.404 14.495 1.00 83.88 259 CYS A C 1
ATOM 2026 O O . CYS A 1 259 ? 3.320 14.133 14.829 1.00 83.88 259 CYS A O 1
ATOM 2028 N N . GLY A 1 260 ? 1.242 13.905 14.025 1.00 83.00 260 GLY A N 1
ATOM 2029 C CA . GLY A 1 260 ? 1.006 15.337 13.884 1.00 83.00 260 GLY A CA 1
ATOM 2030 C C . GLY A 1 260 ? -0.415 15.745 14.241 1.00 83.00 260 GLY A C 1
ATOM 2031 O O . GLY A 1 260 ? -1.349 14.950 14.127 1.00 83.00 260 GLY A O 1
ATOM 2032 N N . GLU A 1 261 ? -0.571 17.004 14.637 1.00 85.56 261 GLU A N 1
ATOM 2033 C CA . GLU A 1 261 ? -1.871 17.639 14.848 1.00 85.56 261 GLU A CA 1
ATOM 2034 C C . GLU A 1 261 ? -2.431 18.095 13.501 1.00 85.56 261 GLU A C 1
ATOM 2036 O O . GLU A 1 261 ? -2.148 19.188 13.021 1.00 85.56 261 GLU A O 1
ATOM 2041 N N . TYR A 1 262 ? -3.191 17.208 12.865 1.00 84.00 262 TYR A N 1
ATOM 2042 C CA . TYR A 1 262 ? -3.865 17.470 11.599 1.00 84.00 262 TYR A CA 1
ATOM 2043 C C . TYR A 1 262 ? -5.284 16.928 11.688 1.00 84.00 262 TYR A C 1
ATOM 2045 O O . TYR A 1 262 ? -5.495 15.808 12.159 1.00 84.00 262 TYR A O 1
ATOM 2053 N N . GLU A 1 263 ? -6.243 17.707 11.197 1.00 76.69 263 GLU A N 1
ATOM 2054 C CA . GLU A 1 263 ? -7.632 17.262 11.063 1.00 76.69 263 GLU A CA 1
ATOM 2055 C C . GLU A 1 263 ? -7.796 16.314 9.866 1.00 76.69 263 GLU A C 1
ATOM 2057 O O . GLU A 1 263 ? -8.495 15.307 9.962 1.00 76.69 263 GLU A O 1
ATOM 2062 N N . PHE A 1 264 ? -7.091 16.588 8.761 1.00 78.75 264 PHE A N 1
ATOM 2063 C CA . PHE A 1 264 ? -7.207 15.840 7.507 1.00 78.75 264 PHE A CA 1
ATOM 2064 C C . PHE A 1 264 ? -6.002 14.930 7.247 1.00 78.75 264 PHE A C 1
ATOM 2066 O O . PHE A 1 264 ? -4.844 15.334 7.389 1.00 78.75 264 PHE A O 1
ATOM 2073 N N . ALA A 1 265 ? -6.277 13.703 6.794 1.00 86.81 265 ALA A N 1
ATOM 2074 C CA . ALA A 1 265 ? -5.258 12.687 6.533 1.00 86.81 265 ALA A CA 1
ATOM 2075 C C . ALA A 1 265 ? -4.289 13.067 5.404 1.00 86.81 265 ALA A C 1
ATOM 2077 O O . ALA A 1 265 ? -3.086 12.878 5.560 1.00 86.81 265 ALA A O 1
ATOM 2078 N N . VAL A 1 266 ? -4.780 13.656 4.310 1.00 87.50 266 VAL A N 1
ATOM 2079 C CA . VAL A 1 266 ? -3.937 14.052 3.167 1.00 87.50 266 VAL A CA 1
ATOM 2080 C C . VAL A 1 266 ? -2.859 15.053 3.585 1.0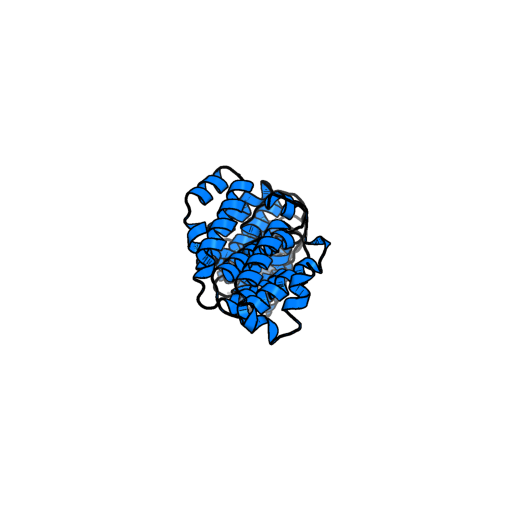0 87.50 266 VAL A C 1
ATOM 2082 O O . VAL A 1 266 ? -1.692 14.884 3.236 1.00 87.50 266 VAL A O 1
ATOM 2085 N N . ALA A 1 267 ? -3.234 16.069 4.369 1.00 87.62 267 ALA A N 1
ATOM 2086 C CA . ALA A 1 267 ? -2.307 17.089 4.852 1.00 87.62 267 ALA A CA 1
ATOM 2087 C C . ALA A 1 267 ? -1.240 16.495 5.784 1.00 87.62 267 ALA A C 1
ATOM 2089 O O . ALA A 1 267 ? -0.054 16.759 5.603 1.00 87.62 267 ALA A O 1
ATOM 2090 N N . ALA A 1 268 ? -1.648 15.639 6.726 1.00 88.50 268 ALA A N 1
ATOM 2091 C CA . ALA A 1 268 ? -0.715 14.976 7.633 1.00 88.50 268 ALA A CA 1
ATOM 2092 C C . ALA A 1 268 ? 0.320 14.139 6.875 1.00 88.50 268 ALA A C 1
ATOM 2094 O O . ALA A 1 268 ? 1.514 14.223 7.153 1.00 88.50 268 ALA A O 1
ATOM 2095 N N . VAL A 1 269 ? -0.142 13.345 5.905 1.00 88.88 269 VAL A N 1
ATOM 2096 C CA . VAL A 1 269 ? 0.716 12.420 5.161 1.00 88.88 269 VAL A CA 1
ATOM 2097 C C . VAL A 1 269 ? 1.679 13.170 4.250 1.00 88.88 269 VAL A C 1
ATOM 2099 O O . VAL A 1 269 ? 2.839 12.772 4.159 1.00 88.88 269 VAL A O 1
ATOM 2102 N N . ARG A 1 270 ? 1.249 14.283 3.641 1.00 88.75 270 ARG A N 1
ATOM 2103 C CA . ARG A 1 270 ? 2.141 15.161 2.867 1.00 88.75 270 ARG A CA 1
ATOM 2104 C C . ARG A 1 270 ? 3.297 15.700 3.718 1.00 88.75 270 ARG A C 1
ATOM 2106 O O . ARG A 1 270 ? 4.419 15.776 3.232 1.00 88.75 270 ARG A O 1
ATOM 2113 N N . ASP A 1 271 ? 3.049 15.967 4.997 1.00 87.88 271 ASP A N 1
ATOM 2114 C CA . ASP A 1 271 ? 4.072 16.401 5.957 1.00 87.88 271 ASP A CA 1
ATOM 2115 C C . ASP A 1 271 ? 4.834 15.226 6.607 1.00 87.88 271 ASP A C 1
ATOM 2117 O O . ASP A 1 271 ? 5.594 15.411 7.563 1.00 87.88 271 ASP A O 1
ATOM 2121 N N . GLY A 1 272 ? 4.644 14.001 6.103 1.00 86.94 272 GLY A N 1
ATOM 2122 C CA . GLY A 1 272 ? 5.330 12.800 6.575 1.00 86.94 272 GLY A CA 1
ATOM 2123 C C . GLY A 1 272 ? 4.768 12.219 7.876 1.00 86.94 272 GLY A C 1
ATOM 2124 O O . GLY A 1 272 ? 5.482 11.499 8.578 1.00 86.94 272 GLY A O 1
ATOM 2125 N N . ARG A 1 273 ? 3.510 12.520 8.225 1.00 90.62 273 ARG A N 1
ATOM 2126 C CA . ARG A 1 273 ? 2.901 12.180 9.522 1.00 90.62 273 ARG A CA 1
ATOM 2127 C C . ARG A 1 273 ? 1.573 11.429 9.404 1.00 90.62 273 ARG A C 1
ATOM 2129 O O . ARG A 1 273 ? 0.927 11.392 8.363 1.00 90.62 273 ARG A O 1
ATOM 2136 N N . VAL A 1 274 ? 1.144 10.855 10.524 1.00 90.44 274 VAL A N 1
ATOM 2137 C CA . VAL A 1 274 ? -0.181 10.271 10.753 1.00 90.44 274 VAL A CA 1
ATOM 2138 C C . VAL A 1 274 ? -1.014 11.247 11.599 1.00 90.44 274 VAL A C 1
ATOM 2140 O O . VAL A 1 274 ? -0.493 11.768 12.595 1.00 90.44 274 VAL A O 1
ATOM 2143 N N . PRO A 1 275 ? -2.295 11.493 11.257 1.00 90.62 275 PRO A N 1
ATOM 2144 C CA . PRO A 1 275 ? -3.179 12.330 12.067 1.00 90.62 275 PRO A CA 1
ATOM 2145 C C . PRO A 1 275 ? -3.352 11.780 13.484 1.00 90.62 275 PRO A C 1
ATOM 2147 O O . PRO A 1 275 ? -3.736 10.619 13.666 1.00 90.62 275 PRO A O 1
ATOM 2150 N N . SER A 1 276 ? -3.143 12.623 14.497 1.00 88.44 276 SER A N 1
ATOM 2151 C CA . SER A 1 276 ? -3.327 12.254 15.907 1.00 88.44 276 SER A CA 1
ATOM 2152 C C . SER A 1 276 ? -4.737 11.729 16.199 1.00 88.44 276 SER A C 1
ATOM 2154 O O . SER A 1 276 ? -4.882 10.741 16.916 1.00 88.44 276 SER A O 1
ATOM 2156 N N . ALA A 1 277 ? -5.768 12.308 15.574 1.00 89.69 277 ALA A N 1
ATOM 2157 C CA . ALA A 1 277 ? -7.157 11.865 15.703 1.00 89.69 277 ALA A CA 1
ATOM 2158 C C . ALA A 1 277 ? -7.348 10.383 15.331 1.00 89.69 277 ALA A C 1
ATOM 2160 O O . ALA A 1 277 ? -8.118 9.669 15.977 1.00 89.69 277 ALA A O 1
ATOM 2161 N N . MET A 1 278 ? -6.605 9.891 14.333 1.00 90.06 278 MET A N 1
ATOM 2162 C CA . MET A 1 278 ? -6.664 8.489 13.920 1.00 90.06 278 MET A CA 1
ATOM 2163 C C . MET A 1 278 ? -6.061 7.568 14.986 1.00 90.06 278 MET A C 1
ATOM 2165 O O . MET A 1 278 ? -6.648 6.535 15.304 1.00 90.06 278 MET A O 1
ATOM 2169 N N . VAL A 1 279 ? -4.937 7.970 15.585 1.00 90.25 279 VAL A N 1
ATOM 2170 C CA . VAL A 1 279 ? -4.280 7.226 16.673 1.00 90.25 279 VAL A CA 1
ATOM 2171 C C . VAL A 1 279 ? -5.159 7.201 17.925 1.00 90.25 279 VAL A C 1
ATOM 2173 O O . VAL A 1 279 ? -5.355 6.146 18.528 1.00 90.25 279 VAL A O 1
ATOM 2176 N N . ILE A 1 280 ? -5.744 8.346 18.286 1.00 89.81 280 ILE A N 1
ATOM 2177 C CA . ILE A 1 280 ? -6.661 8.479 19.426 1.00 89.81 280 ILE A CA 1
ATOM 2178 C C . ILE A 1 280 ? -7.888 7.580 19.234 1.00 89.81 280 ILE A C 1
ATOM 2180 O O . ILE A 1 280 ? -8.290 6.876 20.163 1.00 89.81 280 ILE A O 1
ATOM 2184 N N . SER A 1 281 ? -8.458 7.547 18.025 1.00 90.94 281 SER A N 1
ATOM 2185 C CA . SER A 1 281 ? -9.583 6.667 17.690 1.00 90.94 281 SER A CA 1
ATOM 2186 C C . SER A 1 281 ? -9.237 5.186 17.898 1.00 90.94 281 SER A C 1
ATOM 2188 O O . SER A 1 281 ? -10.001 4.462 18.540 1.00 90.94 281 SER A O 1
ATOM 2190 N N . GLY A 1 282 ? -8.057 4.748 17.451 1.00 89.19 282 GLY A N 1
ATOM 2191 C CA . GLY A 1 282 ? -7.581 3.376 17.632 1.00 89.19 282 GLY A CA 1
ATOM 2192 C C . GLY A 1 282 ? -7.366 2.984 19.088 1.00 89.19 282 GLY A C 1
ATOM 2193 O O . GLY A 1 282 ? -7.841 1.935 19.529 1.00 89.19 282 GLY A O 1
ATOM 2194 N N . LEU A 1 283 ? -6.703 3.845 19.862 1.00 90.38 283 LEU A N 1
ATOM 2195 C CA . LEU A 1 283 ? -6.517 3.643 21.301 1.00 90.38 283 LEU A CA 1
ATOM 2196 C C . LEU A 1 283 ? -7.859 3.572 22.036 1.00 90.38 283 LEU A C 1
ATOM 2198 O O . LEU A 1 283 ? -8.058 2.688 22.868 1.00 90.38 283 LEU A O 1
ATOM 2202 N N . THR A 1 284 ? -8.808 4.438 21.676 1.00 90.94 284 THR A N 1
ATOM 2203 C CA . THR A 1 284 ? -10.171 4.418 22.225 1.00 90.94 284 THR A CA 1
ATOM 2204 C C . THR A 1 284 ? -10.876 3.092 21.928 1.00 90.94 284 THR A C 1
ATOM 2206 O O . THR A 1 284 ? -11.492 2.507 22.819 1.00 90.94 284 THR A O 1
ATOM 2209 N N . ALA A 1 285 ? -10.756 2.571 20.703 1.00 89.31 285 ALA A N 1
ATOM 2210 C CA . ALA A 1 285 ? -11.326 1.275 20.337 1.00 89.31 285 ALA A CA 1
ATOM 2211 C C . ALA A 1 285 ? -10.722 0.124 21.161 1.00 89.31 285 ALA A C 1
ATOM 2213 O O . ALA A 1 285 ? -11.458 -0.721 21.672 1.00 89.31 285 ALA A O 1
ATOM 2214 N N . VAL A 1 286 ? -9.398 0.126 21.360 1.00 88.81 286 VAL A N 1
ATOM 2215 C CA . VAL A 1 286 ? -8.708 -0.855 22.215 1.00 88.81 286 VAL A CA 1
ATOM 2216 C C . VAL A 1 286 ? -9.207 -0.770 23.661 1.00 88.81 286 VAL A C 1
ATOM 2218 O O . VAL A 1 286 ? -9.563 -1.796 24.238 1.00 88.81 286 VAL A O 1
ATOM 2221 N N . ILE A 1 287 ? -9.285 0.434 24.237 1.00 87.00 287 ILE A N 1
ATOM 2222 C CA . ILE A 1 287 ? -9.780 0.660 25.606 1.00 87.00 287 ILE A CA 1
ATOM 2223 C C . ILE A 1 287 ? -11.184 0.086 25.781 1.00 87.00 287 ILE A C 1
ATOM 2225 O O . ILE A 1 287 ? -11.434 -0.671 26.716 1.00 87.00 287 ILE A O 1
ATOM 2229 N N . ASN A 1 288 ? -12.090 0.415 24.861 1.00 86.06 288 ASN A N 1
ATOM 2230 C CA . ASN A 1 288 ? -13.483 -0.015 24.933 1.00 86.06 288 ASN A CA 1
ATOM 2231 C C . ASN A 1 288 ? -13.642 -1.533 24.746 1.00 86.06 288 ASN A C 1
ATOM 2233 O O . ASN A 1 288 ? -14.561 -2.136 25.304 1.00 86.06 288 ASN A O 1
ATOM 2237 N N . GLY A 1 289 ? -12.757 -2.159 23.966 1.00 80.75 289 GLY A N 1
ATOM 2238 C CA . GLY A 1 289 ? -12.767 -3.597 23.703 1.00 80.75 289 GLY A CA 1
ATOM 2239 C C . GLY A 1 289 ? -12.241 -4.453 24.861 1.00 80.75 289 GLY A C 1
ATOM 2240 O O . GLY A 1 289 ? -12.677 -5.596 25.045 1.00 80.75 289 GLY A O 1
ATOM 2241 N N . VAL A 1 290 ? -11.336 -3.915 25.682 1.00 75.69 290 VAL A N 1
ATOM 2242 C CA . VAL A 1 290 ? -10.791 -4.616 26.848 1.00 75.69 290 VAL A CA 1
ATOM 2243 C C . VAL A 1 290 ? -11.741 -4.437 28.038 1.00 75.69 290 VAL A C 1
ATOM 2245 O O . VAL A 1 290 ? -11.804 -3.381 28.660 1.00 75.69 290 VAL A O 1
ATOM 2248 N N . LYS A 1 291 ? -12.480 -5.495 28.409 1.00 62.84 291 LYS A N 1
ATOM 2249 C CA . LYS A 1 291 ? -13.325 -5.475 29.621 1.00 62.84 291 LYS A CA 1
ATOM 2250 C C . LYS A 1 291 ? -12.494 -5.039 30.848 1.00 62.84 291 LYS A C 1
ATOM 2252 O O . LYS A 1 291 ? -11.459 -5.668 31.095 1.00 62.84 291 LYS A O 1
ATOM 2257 N N . PRO A 1 292 ? -12.977 -4.099 31.689 1.00 56.34 292 PRO A N 1
ATOM 2258 C CA . PRO A 1 292 ? -12.194 -3.507 32.784 1.00 56.34 292 PRO A CA 1
ATOM 2259 C C . PRO A 1 292 ? -11.556 -4.524 33.747 1.00 56.34 292 PRO A C 1
ATOM 2261 O O . PRO A 1 292 ? -10.455 -4.314 34.239 1.00 56.34 292 PRO A O 1
ATOM 2264 N N . VAL A 1 293 ? -12.211 -5.667 33.985 1.00 45.62 293 VAL A N 1
ATOM 2265 C CA . VAL A 1 293 ? -11.773 -6.685 34.964 1.00 45.62 293 VAL A CA 1
ATOM 2266 C C . VAL A 1 293 ? -10.741 -7.673 34.397 1.00 45.62 293 VAL A C 1
ATOM 2268 O O . VAL A 1 293 ? -9.912 -8.192 35.140 1.00 45.62 293 VAL A O 1
ATOM 2271 N N . ALA A 1 294 ? -10.746 -7.932 33.085 1.00 51.12 294 ALA A N 1
ATOM 2272 C CA . ALA A 1 294 ? -9.732 -8.783 32.448 1.00 51.12 294 ALA A CA 1
ATOM 2273 C C . ALA A 1 294 ? -8.399 -8.034 32.276 1.00 51.12 294 ALA A C 1
ATOM 2275 O O . ALA A 1 294 ? -7.329 -8.633 32.356 1.00 51.12 294 ALA A O 1
ATOM 2276 N N . ALA A 1 295 ? -8.486 -6.713 32.115 1.00 46.94 295 ALA A N 1
ATOM 2277 C CA . ALA A 1 295 ? -7.370 -5.787 31.995 1.00 46.94 295 ALA A CA 1
ATOM 2278 C C . ALA A 1 295 ? -6.501 -5.720 33.270 1.00 46.94 295 ALA A C 1
ATOM 2280 O O . ALA A 1 295 ? -5.282 -5.599 33.193 1.00 46.94 295 ALA A O 1
ATOM 2281 N N . LEU A 1 296 ? -7.123 -5.868 34.446 1.00 41.81 296 LEU A N 1
ATOM 2282 C CA . LEU A 1 296 ? -6.457 -5.800 35.753 1.00 41.81 296 LEU A CA 1
ATOM 2283 C C . LEU A 1 296 ? -5.593 -7.029 36.085 1.00 41.81 296 LEU A C 1
ATOM 2285 O O . LEU A 1 296 ? -4.769 -6.954 36.987 1.00 41.81 296 LEU A O 1
ATOM 2289 N N . LYS A 1 297 ? -5.731 -8.152 35.362 1.00 48.06 297 LYS A N 1
ATOM 2290 C CA . LYS A 1 297 ? -4.853 -9.327 35.549 1.00 48.06 297 LYS A CA 1
ATOM 2291 C C . LYS A 1 297 ? -3.510 -9.215 34.814 1.00 48.06 297 LYS A C 1
ATOM 2293 O O . LYS A 1 297 ? -2.644 -10.060 35.013 1.00 48.06 297 LYS A O 1
ATOM 2298 N N . GLY A 1 298 ? -3.336 -8.192 33.977 1.00 48.78 298 GLY A N 1
ATOM 2299 C CA . GLY A 1 298 ? -2.072 -7.843 33.333 1.00 48.78 298 GLY A CA 1
ATOM 2300 C C . GLY A 1 298 ? -1.697 -6.410 33.694 1.00 48.78 298 GLY A C 1
ATOM 2301 O O . GLY A 1 298 ? -1.881 -5.507 32.882 1.00 48.78 298 GLY A O 1
ATOM 2302 N N . GLU A 1 299 ? -1.196 -6.204 34.915 1.00 41.84 299 GLU A N 1
ATOM 2303 C CA . GLU A 1 299 ? -0.968 -4.893 35.558 1.00 41.84 299 GLU A CA 1
ATOM 2304 C C . GLU A 1 299 ? -0.169 -3.867 34.718 1.00 41.84 299 GLU A C 1
ATOM 2306 O O . GLU A 1 299 ? -0.264 -2.667 34.960 1.00 41.84 299 GLU A O 1
ATOM 2311 N N . ASN A 1 300 ? 0.538 -4.288 33.665 1.00 47.81 300 ASN A N 1
ATOM 2312 C CA . ASN A 1 300 ? 1.315 -3.399 32.792 1.00 47.81 300 ASN A CA 1
ATOM 2313 C C . ASN A 1 300 ? 0.554 -2.782 31.604 1.00 47.81 300 ASN A C 1
ATOM 2315 O O . ASN A 1 300 ? 1.073 -1.872 30.960 1.00 47.81 300 ASN A O 1
ATOM 2319 N N . VAL A 1 301 ? -0.643 -3.257 31.246 1.00 44.94 301 VAL A N 1
ATOM 2320 C CA . VAL A 1 301 ? -1.325 -2.770 30.026 1.00 44.94 301 VAL A CA 1
ATOM 2321 C C . VAL A 1 301 ? -2.229 -1.574 30.321 1.00 44.94 301 VAL A C 1
ATOM 2323 O O . VAL A 1 301 ? -2.205 -0.595 29.579 1.00 44.94 301 VAL A O 1
ATOM 2326 N N . VAL A 1 302 ? -2.969 -1.627 31.430 1.00 43.94 302 VAL A N 1
ATOM 2327 C CA . VAL A 1 302 ? -3.975 -0.619 31.808 1.00 43.94 302 VAL A CA 1
ATOM 2328 C C . VAL A 1 302 ? -3.337 0.670 32.305 1.00 43.94 302 VAL A C 1
ATOM 2330 O O . VAL A 1 302 ? -3.753 1.747 31.892 1.00 43.94 302 VAL A O 1
ATOM 2333 N N . MET A 1 303 ? -2.290 0.569 33.131 1.00 39.16 303 MET A N 1
ATOM 2334 C CA . MET A 1 303 ? -1.596 1.751 33.647 1.00 39.16 303 MET A CA 1
ATOM 2335 C C . MET A 1 303 ? -1.017 2.580 32.501 1.00 39.16 303 MET A C 1
ATOM 2337 O O . MET A 1 303 ? -1.255 3.775 32.433 1.00 39.16 303 MET A O 1
ATOM 2341 N N . THR A 1 304 ? -0.355 1.960 31.523 1.00 46.72 304 THR A N 1
ATOM 2342 C CA . THR A 1 304 ? 0.205 2.697 30.380 1.00 46.72 304 THR A CA 1
ATOM 2343 C C . THR A 1 304 ? -0.858 3.334 29.486 1.00 46.72 304 THR A C 1
ATOM 2345 O O . THR A 1 304 ? -0.562 4.335 28.859 1.00 46.72 304 THR A O 1
ATOM 2348 N N . ILE A 1 305 ? -2.065 2.773 29.391 1.00 46.19 305 ILE A N 1
ATOM 2349 C CA . ILE A 1 305 ? -3.151 3.341 28.578 1.00 46.19 305 ILE A CA 1
ATOM 2350 C C . ILE A 1 305 ? -3.792 4.560 29.264 1.00 46.19 305 ILE A C 1
ATOM 2352 O O . ILE A 1 305 ? -4.192 5.489 28.579 1.00 46.19 305 ILE A O 1
ATOM 2356 N N . LEU A 1 306 ? -3.871 4.572 30.600 1.00 41.50 306 LEU A N 1
ATOM 2357 C CA . LEU A 1 306 ? -4.493 5.654 31.379 1.00 41.50 306 LEU A CA 1
ATOM 2358 C C . LEU A 1 306 ? -3.587 6.883 31.596 1.00 41.50 306 LEU A C 1
ATOM 2360 O O . LEU A 1 306 ? -4.059 7.889 32.119 1.00 41.50 306 LEU A O 1
ATOM 2364 N N . TYR A 1 307 ? -2.304 6.808 31.222 1.00 42.06 307 TYR A N 1
ATOM 2365 C CA . TYR A 1 307 ? -1.347 7.925 31.298 1.00 42.06 307 TYR A CA 1
ATOM 2366 C C . TYR A 1 307 ? -1.128 8.654 29.956 1.00 42.06 307 TYR A C 1
ATOM 2368 O O . TYR A 1 307 ? -0.224 9.489 29.880 1.00 42.06 307 TYR A O 1
ATOM 2376 N N . PHE A 1 308 ? -1.924 8.352 28.922 1.00 43.28 308 PHE A N 1
ATOM 2377 C CA . PHE A 1 308 ? -1.949 9.090 27.652 1.00 43.28 308 PHE A CA 1
ATOM 2378 C C . PHE A 1 308 ? -3.225 9.916 27.514 1.00 43.28 308 PHE A C 1
ATOM 2380 O O . PHE A 1 308 ? -4.315 9.356 27.766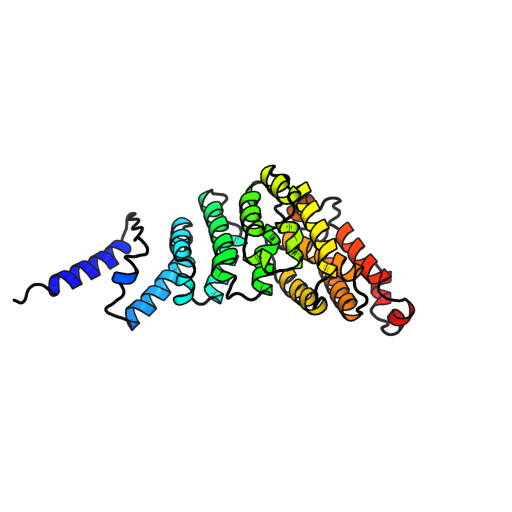 1.00 43.28 308 PHE A O 1
#

Organism: Rhipicephalus microplus (NCBI:txid6941)

Nearest PDB structures (foldseek):
  7z8v-assembly1_D  TM=2.832E-01  e=4.633E-02  Homo sapiens
  8twe-assembly1_A  TM=3.256E-01  e=2.918E-01  Homo sapiens
  5o9z-assembly1_v  TM=3.177E-01  e=5.786E-01  Homo sapiens
  6ef4-assembly1_A  TM=2.536E-01  e=1.009E+00  Mus musculus
  8cmk-assembly1_B  TM=2.919E-01  e=4.324E+00  Homo sapiens

Sequence (308 aa):
MRTGISFYCRVHSCLLRGIIRDDAYFFVVPGGLLKKLFFCVQDVEEKFARESLRSRLADTEPEVVQAVLALGKDLCNFLEQSFVLNTLKRILFEPTEESTKWFDLRTRALAFVCDDLCAVVDEGQLLATLLPFLMPTEKSEISLARVAYASRALQRFPMFKTVTTDKRMAAALGAVDLDTITELLLANIAETVGKVEQPLALVKTLEELCFPSTGYAAAQLRCICCSLLNGLASSTKNAEVFQEALRFYRRLLAEKAACGEYEFAVAAVRDGRVPSAMVISGLTAVINGVKPVAALKGENVVMTILYF

Foldseek 3Di:
DPDPPVVVVVVVVVVVVVVPDDDDDDDPPPPVVVVVVAPDPPPVSLVVVLVVLLDQCQDPQLVSVLSSLVCQLVNVVRYPPVSLLVSLCCLQFPDDDPDPSSLVSNLSSLLSLQERVLVPDDLLSSCLRQQLLLQDLDLSSLSVNVSSLPGPNQVVDQLCVCVSPDPQCVVCSVVSPRQSSLVSLLVSNLVGLLVDPCLLVVLVSLLVSQPVDDGLSNLSSLQNSLSNLLSNLQNDLDLSSLVSLLVSLVVCVVVVQQEDDDPGSSVQVNSVHHYPVSSVSNLVSSVVSDDPVNVVVVVPPVVVSVVD

Radius of gyration: 24.32 Å; Cα contacts (8 Å, |Δi|>4): 327; chains: 1; bounding box: 52×44×86 Å